Protein AF-0000000069373224 (afdb_homodimer)

Radius of gyration: 19.23 Å; Cα contacts (8 Å, |Δi|>4): 250; chains: 2; bounding box: 36×60×49 Å

pLDDT: mean 84.1, std 18.28, range [33.38, 98.31]

Nearest PDB structures (foldseek):
  3lhr-assembly1_A  TM=9.673E-01  e=1.066E-08  Homo sapiens
  4bhx-assembly1_A  TM=9.281E-01  e=7.355E-06  Homo sapiens
  2fi2-assembly1_B  TM=7.854E-01  e=7.806E-06  Homo sapiens
  4e6s-assembly1_A-2  TM=8.633E-01  e=2.144E-05  Mus musculus
  2fi2-assembly1_A  TM=7.569E-01  e=1.690E-05  Homo sapiens

Sequence (232 aa):
KNNSHSREVFRQYFRQFCYQETSGPREALRQLRELCHQWLRPETHTKEEILELLVLEQFLSILPEELQAWVREQHPESGEEAVIVLEDLERELDEPGEQKASFSLKCTKHRWHNIFKNNSHSREVFRQYFRQFCYQETSGPREALRQLRELCHQWLRPETHTKEEILELLVLEQFLSILPEELQAWVREQHPESGEEAVIVLEDLERELDEPGEQKASFSLKCTKHRWHNIF

Foldseek 3Di:
DVLLVQLVVLVCCLVVPDPVVDPDDVRSVVVNVVSLCSNQVCVVDPPVLSVFQVVLVVVLLFFQPVLSVVLVVVVDPGPVSSVVSVVVVVVVLPPVPDPNPPRPRPGCPPCPPPPD/DVLLVQLVVLVCCLVVPDPVVDPDDVRSVVVNVVSLCSNQVPVVDPPVLSVFQVVLVVVLLFFQPVLSVVLVVVVDPGPVSSVVSVVVVVVVLPPVPDPNPPRPRDGCPPCPPPPD

InterPro domains:
  IPR003309 SCAN domain [PF02023] (8-95)
  IPR003309 SCAN domain [PS50804] (11-93)
  IPR003309 SCAN domain [SM00431] (7-113)
  IPR003309 SCAN domain [cd07936] (8-91)
  IPR038269 SCAN domain superfamily [G3DSA:1.10.4020.10] (3-95)
  IPR050916 SCAN domain and C2H2-type zinc finger [PTHR45935] (4-101)

Organism: Loxodonta africana (NCBI:txid9785)

Secondary structure (DSSP, 8-state):
-HHHHHHHHHHHHHHT--GGGSSSHHHHHHHHHHHHHHHH-TTTS-HHHHHHHHHHHHHHHHS-HHHHHHHHHT--SSHHHHHHHHHHHHHHHHSTTS--------------GGG-/-HHHHHHHHHHHHHHT--GGGSSSHHHHHHHHHHHHHHHH-TTTS-HHHHHHHHHHHHHHHHS-HHHHHHHHHT--SSHHHHHHHHHHHHHHHHSTTS--------------GGG-

Structure (mmCIF, N/CA/C/O backbone):
data_AF-0000000069373224-model_v1
#
loop_
_entity.id
_entity.type
_entity.pdbx_description
1 polymer 'SCAN box domain-containing protein'
#
loop_
_atom_site.group_PDB
_atom_site.id
_atom_site.type_symbol
_atom_site.label_atom_id
_atom_site.label_alt_id
_atom_site.label_comp_id
_atom_site.label_asym_id
_atom_site.label_entity_id
_atom_site.label_seq_id
_atom_site.pdbx_PDB_ins_code
_atom_site.Cartn_x
_atom_site.Cartn_y
_atom_site.Cartn_z
_atom_site.occupancy
_atom_site.B_iso_or_equiv
_atom_site.auth_seq_id
_atom_site.auth_comp_id
_atom_site.auth_asym_id
_atom_site.auth_atom_id
_atom_site.pdbx_PDB_model_num
ATOM 1 N N . LYS A 1 1 ? -13.305 -2.344 -18.781 1 49.34 1 LYS A N 1
ATOM 2 C CA . LYS A 1 1 ? -11.914 -2.168 -19.203 1 49.34 1 LYS A CA 1
ATOM 3 C C . LYS A 1 1 ? -11.391 -0.791 -18.812 1 49.34 1 LYS A C 1
ATOM 5 O O . LYS A 1 1 ? -10.273 -0.666 -18.312 1 49.34 1 LYS A O 1
ATOM 10 N N . ASN A 1 2 ? -12.172 0.289 -19.156 1 57.06 2 ASN A N 1
ATOM 11 C CA . ASN A 1 2 ? -11.852 1.688 -18.906 1 57.06 2 ASN A CA 1
ATOM 12 C C . ASN A 1 2 ? -11.719 1.971 -17.422 1 57.06 2 ASN A C 1
ATOM 14 O O . ASN A 1 2 ? -10.859 2.758 -17 1 57.06 2 ASN A O 1
ATOM 18 N N . ASN A 1 3 ? -12.367 1.152 -16.672 1 75.81 3 ASN A N 1
ATOM 19 C CA . ASN A 1 3 ? -12.422 1.4 -15.234 1 75.81 3 ASN A CA 1
ATOM 20 C C . ASN A 1 3 ? -11.148 0.936 -14.539 1 75.81 3 ASN A C 1
ATOM 22 O O . ASN A 1 3 ? -10.633 1.619 -13.648 1 75.81 3 ASN A O 1
ATOM 26 N N . SER A 1 4 ? -10.617 -0.006 -15.18 1 77.12 4 SER A N 1
ATOM 27 C CA . SER A 1 4 ? -9.406 -0.557 -14.578 1 77.12 4 SER A CA 1
ATOM 28 C C . SER A 1 4 ? -8.211 0.355 -14.82 1 77.12 4 SER A C 1
ATOM 30 O O . SER A 1 4 ? -7.383 0.553 -13.922 1 77.12 4 SER A O 1
ATOM 32 N N . HIS A 1 5 ? -8.25 0.915 -16.016 1 81.88 5 HIS A N 1
ATOM 33 C CA . HIS A 1 5 ? -7.156 1.817 -16.359 1 81.88 5 HIS A CA 1
ATOM 34 C C . HIS A 1 5 ? -7.18 3.07 -15.484 1 81.88 5 HIS A C 1
ATOM 36 O O . HIS A 1 5 ? -6.133 3.531 -15.023 1 81.88 5 HIS A O 1
ATOM 42 N N . SER A 1 6 ? -8.328 3.475 -15.32 1 88.75 6 SER A N 1
ATOM 43 C CA . SER A 1 6 ? -8.461 4.664 -14.484 1 88.75 6 SER A CA 1
ATOM 44 C C . SER A 1 6 ? -8.016 4.391 -13.055 1 88.75 6 SER A C 1
ATOM 46 O O . SER A 1 6 ? -7.301 5.191 -12.453 1 88.75 6 SER A O 1
ATOM 48 N N . ARG A 1 7 ? -8.438 3.33 -12.539 1 92.19 7 ARG A N 1
ATOM 49 C CA . ARG A 1 7 ? -8.062 2.971 -11.172 1 92.19 7 ARG A CA 1
ATOM 50 C C . ARG A 1 7 ? -6.547 2.902 -11.023 1 92.19 7 ARG A C 1
ATOM 52 O O . ARG A 1 7 ? -5.996 3.375 -10.023 1 92.19 7 ARG A O 1
ATOM 59 N N . GLU A 1 8 ? -5.945 2.332 -12.062 1 91.81 8 GLU A N 1
ATOM 60 C CA . GLU A 1 8 ? -4.496 2.17 -12.031 1 91.81 8 GLU A CA 1
ATOM 61 C C . GLU A 1 8 ? -3.789 3.523 -12.039 1 91.81 8 GLU A C 1
ATOM 63 O O . GLU A 1 8 ? -2.764 3.697 -11.375 1 91.81 8 GLU A O 1
ATOM 68 N N . VAL A 1 9 ? -4.332 4.438 -12.797 1 94.38 9 VAL A N 1
ATOM 69 C CA . VAL A 1 9 ? -3.754 5.777 -12.852 1 94.38 9 VAL A CA 1
ATOM 70 C C . VAL A 1 9 ? -3.828 6.434 -11.477 1 94.38 9 VAL A C 1
ATOM 72 O O . VAL A 1 9 ? -2.842 7 -11 1 94.38 9 VAL A O 1
ATOM 75 N N . PHE A 1 10 ? -4.91 6.32 -10.82 1 95.94 10 PHE A N 1
ATOM 76 C CA . PHE A 1 10 ? -5.078 6.906 -9.492 1 95.94 10 PHE A CA 1
ATOM 77 C C . PHE A 1 10 ? -4.191 6.199 -8.477 1 95.94 10 PHE A C 1
ATOM 79 O O . PHE A 1 10 ? -3.658 6.836 -7.562 1 95.94 10 PHE A O 1
ATOM 86 N N . ARG A 1 11 ? -4.074 4.945 -8.648 1 95.69 11 ARG A N 1
ATOM 87 C CA . ARG A 1 11 ? -3.158 4.199 -7.793 1 95.69 11 ARG A CA 1
ATOM 88 C C . ARG A 1 11 ? -1.736 4.742 -7.906 1 95.69 11 ARG A C 1
ATOM 90 O O . ARG A 1 11 ? -1.062 4.945 -6.8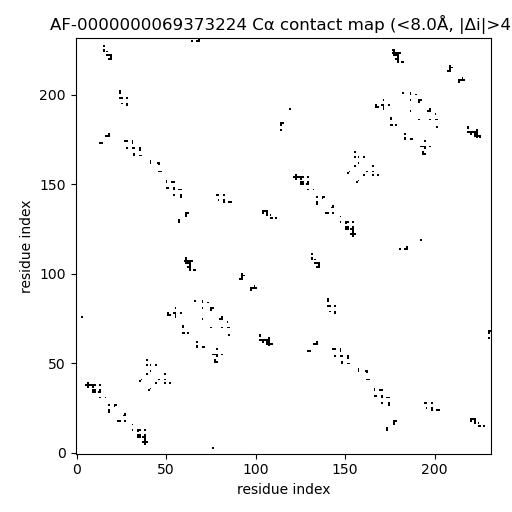98 1 95.69 11 ARG A O 1
ATOM 97 N N . GLN A 1 12 ? -1.32 4.949 -9.07 1 93.62 12 GLN A N 1
ATOM 98 C CA . GLN A 1 12 ? 0.016 5.484 -9.312 1 93.62 12 GLN A CA 1
ATOM 99 C C . GLN A 1 12 ? 0.167 6.875 -8.703 1 93.62 12 GLN A C 1
ATOM 101 O O . GLN A 1 12 ? 1.202 7.195 -8.117 1 93.62 12 GLN A O 1
ATOM 106 N N . TYR A 1 13 ? -0.833 7.656 -8.914 1 94.88 13 TYR A N 1
ATOM 107 C CA . TYR A 1 13 ? -0.802 8.992 -8.32 1 94.88 13 TYR A CA 1
ATOM 108 C C . TYR A 1 13 ? -0.704 8.906 -6.801 1 94.88 13 TYR A C 1
ATOM 110 O O . TYR A 1 13 ? 0.03 9.672 -6.176 1 94.88 13 TYR A O 1
ATOM 118 N N . PHE A 1 14 ? -1.462 8.016 -6.219 1 96.75 14 PHE A N 1
ATOM 119 C CA . PHE A 1 14 ? -1.491 7.828 -4.773 1 96.75 14 PHE A CA 1
ATOM 120 C C . PHE A 1 14 ? -0.129 7.375 -4.258 1 96.75 14 PHE A C 1
ATOM 122 O O . PHE A 1 14 ? 0.387 7.93 -3.285 1 96.75 14 PHE A O 1
ATOM 129 N N . ARG A 1 15 ? 0.462 6.5 -4.98 1 94.19 15 ARG A N 1
ATOM 130 C CA . ARG A 1 15 ? 1.728 5.93 -4.531 1 94.19 15 ARG A CA 1
ATOM 131 C C . ARG A 1 15 ? 2.893 6.859 -4.855 1 94.19 15 ARG A C 1
ATOM 133 O O . ARG A 1 15 ? 3.9 6.871 -4.145 1 94.19 15 ARG A O 1
ATOM 140 N N . GLN A 1 16 ? 2.844 7.602 -5.867 1 92.38 16 GLN A N 1
ATOM 141 C CA . GLN A 1 16 ? 3.924 8.484 -6.289 1 92.38 16 GLN A CA 1
ATOM 142 C C . GLN A 1 16 ? 3.715 9.906 -5.758 1 92.38 16 GLN A C 1
ATOM 144 O O . GLN A 1 16 ? 4.441 10.828 -6.137 1 92.38 16 GLN A O 1
ATOM 149 N N . PHE A 1 17 ? 2.773 10.062 -4.93 1 93.62 17 PHE A N 1
ATOM 150 C CA . PHE A 1 17 ? 2.457 11.367 -4.371 1 93.62 17 PHE A CA 1
ATOM 151 C C . PHE A 1 17 ? 3.662 11.953 -3.641 1 93.62 17 PHE A C 1
ATOM 153 O O . PHE A 1 17 ? 4.383 11.227 -2.945 1 93.62 17 PHE A O 1
ATOM 160 N N . CYS A 1 18 ? 3.896 13.234 -3.76 1 91 18 CYS A N 1
ATOM 161 C CA . CYS A 1 18 ? 5.043 13.898 -3.148 1 91 18 CYS A CA 1
ATOM 162 C C . CYS A 1 18 ? 4.598 14.922 -2.113 1 91 18 CYS A C 1
ATOM 164 O O . CYS A 1 18 ? 3.834 15.836 -2.43 1 91 18 CYS A O 1
ATOM 166 N N . TYR A 1 19 ? 5.172 14.82 -1.024 1 90.31 19 TYR A N 1
ATOM 167 C CA . TYR A 1 19 ? 4.863 15.719 0.083 1 90.31 19 TYR A CA 1
ATOM 168 C C . TYR A 1 19 ? 5.215 17.156 -0.269 1 90.31 19 TYR A C 1
ATOM 170 O O . TYR A 1 19 ? 4.477 18.078 0.07 1 90.31 19 TYR A O 1
ATOM 178 N N . GLN A 1 20 ? 6.262 17.312 -0.948 1 86.12 20 GLN A N 1
ATOM 179 C CA . GLN A 1 20 ? 6.812 18.625 -1.277 1 86.12 20 GLN A CA 1
ATOM 180 C C . GLN A 1 20 ? 5.848 19.422 -2.146 1 86.12 20 GLN A C 1
ATOM 182 O O . GLN A 1 20 ? 5.938 20.641 -2.217 1 86.12 20 GLN A O 1
ATOM 187 N N . GLU A 1 21 ? 5.031 18.688 -2.818 1 87.44 21 GLU A N 1
ATOM 188 C CA . GLU A 1 21 ? 4.109 19.344 -3.744 1 87.44 21 GLU A CA 1
ATOM 189 C C . GLU A 1 21 ? 2.891 19.891 -3.01 1 87.44 21 GLU A C 1
ATOM 191 O O . GLU A 1 21 ? 1.965 20.422 -3.637 1 87.44 21 GLU A O 1
ATOM 196 N N . THR A 1 22 ? 2.896 19.906 -1.69 1 91.44 22 THR A N 1
ATOM 197 C CA . THR A 1 22 ? 1.748 20.375 -0.914 1 91.44 22 THR A CA 1
ATOM 198 C C . THR A 1 22 ? 2.145 21.5 0.021 1 91.44 22 THR A C 1
ATOM 200 O O . THR A 1 22 ? 3.332 21.734 0.263 1 91.44 22 THR A O 1
ATOM 203 N N . SER A 1 23 ? 1.073 22.203 0.619 1 90 23 SER A N 1
ATOM 204 C CA . SER A 1 23 ? 1.285 23.359 1.479 1 90 23 SER A CA 1
ATOM 205 C C . SER A 1 23 ? 1.587 22.938 2.914 1 90 23 SER A C 1
ATOM 207 O O . SER A 1 23 ? 1.99 23.766 3.736 1 90 23 SER A O 1
ATOM 209 N N . GLY A 1 24 ? 1.429 21.656 3.184 1 91.88 24 GLY A N 1
ATOM 210 C CA . GLY A 1 24 ? 1.627 21.156 4.531 1 91.88 24 GLY A CA 1
ATOM 211 C C . GLY A 1 24 ? 1.083 19.75 4.73 1 91.88 24 GLY A C 1
ATOM 212 O O . GLY A 1 24 ? 0.551 19.141 3.793 1 91.88 24 GLY A O 1
ATOM 213 N N . PRO A 1 25 ? 1.203 19.312 5.957 1 95.25 25 PRO A N 1
ATOM 214 C CA . PRO A 1 25 ? 0.809 17.938 6.223 1 95.25 25 PRO A CA 1
ATOM 215 C C . PRO A 1 25 ? -0.698 17.719 6.105 1 95.25 25 PRO A C 1
ATOM 217 O O . PRO A 1 25 ? -1.14 16.656 5.66 1 95.25 25 PRO A O 1
ATOM 220 N N . ARG A 1 26 ? -1.535 18.672 6.484 1 97 26 ARG A N 1
ATOM 221 C CA . ARG A 1 26 ? -2.984 18.531 6.402 1 97 26 ARG A CA 1
ATOM 222 C C . ARG A 1 26 ? -3.445 18.469 4.949 1 97 26 ARG A C 1
ATOM 224 O O . ARG A 1 26 ? -4.305 17.656 4.602 1 97 26 ARG A O 1
ATOM 231 N N . GLU A 1 27 ? -2.842 19.297 4.164 1 97.06 27 GLU A N 1
ATOM 232 C CA . GLU A 1 27 ? -3.162 19.266 2.74 1 97.06 27 GLU A CA 1
ATOM 233 C C . GLU A 1 27 ? -2.686 17.969 2.098 1 97.06 27 GLU A C 1
ATOM 235 O O . GLU A 1 27 ? -3.377 17.391 1.253 1 97.06 27 GLU A O 1
ATOM 240 N N . ALA A 1 28 ? -1.473 17.578 2.43 1 96.44 28 ALA A N 1
ATOM 241 C CA . ALA A 1 28 ? -0.953 16.312 1.935 1 96.44 28 ALA A CA 1
ATOM 242 C C . ALA A 1 28 ? -1.897 15.156 2.275 1 96.44 28 ALA A C 1
ATOM 244 O O . ALA A 1 28 ? -2.244 14.352 1.407 1 96.44 28 ALA A O 1
ATOM 245 N N . LEU A 1 29 ? -2.348 15.102 3.523 1 98 29 LEU A N 1
ATOM 246 C CA . LEU A 1 29 ? -3.258 14.047 3.973 1 98 29 LEU A CA 1
ATOM 247 C C . LEU A 1 29 ? -4.57 14.102 3.195 1 98 29 LEU A C 1
ATOM 249 O O . LEU A 1 29 ? -5.09 13.062 2.783 1 98 29 LEU A O 1
ATOM 253 N N . ARG A 1 30 ? -5.09 15.242 2.988 1 98.19 30 ARG A N 1
ATOM 254 C CA . ARG A 1 30 ? -6.344 15.43 2.264 1 98.19 30 ARG A CA 1
ATOM 255 C C . ARG A 1 30 ? -6.234 14.906 0.835 1 98.19 30 ARG A C 1
ATOM 257 O O . ARG A 1 30 ? -7.117 14.188 0.36 1 98.19 30 ARG A O 1
ATOM 264 N N . GLN A 1 31 ? -5.223 15.242 0.165 1 97.56 31 GLN A N 1
ATOM 265 C CA . GLN A 1 31 ? -5.012 14.805 -1.212 1 97.56 31 GLN A CA 1
ATOM 266 C C . GLN A 1 31 ? -4.848 13.289 -1.289 1 97.56 31 GLN A C 1
ATOM 268 O O . GLN A 1 31 ? -5.398 12.648 -2.184 1 97.56 31 GLN A O 1
ATOM 273 N N . LEU A 1 32 ? -4.113 12.758 -0.357 1 98.12 32 LEU A N 1
ATOM 274 C CA . LEU A 1 32 ? -3.936 11.312 -0.326 1 98.12 32 LEU A CA 1
ATOM 275 C C . LEU A 1 32 ? -5.27 10.602 -0.125 1 98.12 32 LEU A C 1
ATOM 277 O O . LEU A 1 32 ? -5.535 9.578 -0.753 1 98.12 32 LEU A O 1
ATOM 281 N N . ARG A 1 33 ? -6.098 11.141 0.723 1 98.25 33 ARG A N 1
ATOM 282 C CA . ARG A 1 33 ? -7.418 10.562 0.947 1 98.25 33 ARG A CA 1
ATOM 283 C C . ARG A 1 33 ? -8.242 10.562 -0.339 1 98.25 33 ARG A C 1
ATOM 285 O O . ARG A 1 33 ? -8.883 9.562 -0.667 1 98.25 33 ARG A O 1
ATOM 292 N N . GLU A 1 34 ? -8.148 11.648 -0.977 1 98.06 34 GLU A N 1
ATOM 293 C CA . GLU A 1 34 ? -8.891 11.766 -2.227 1 98.06 34 GLU A CA 1
ATOM 294 C C . GLU A 1 34 ? -8.383 10.773 -3.268 1 98.06 34 GLU A C 1
ATOM 296 O O . GLU A 1 34 ? -9.172 10.07 -3.902 1 98.06 34 GLU A O 1
ATOM 301 N N . LEU A 1 35 ? -7.102 10.734 -3.416 1 97.56 35 LEU A N 1
ATOM 302 C CA . LEU A 1 35 ? -6.504 9.812 -4.375 1 97.56 35 LEU A CA 1
ATOM 303 C C . LEU A 1 35 ? -6.82 8.367 -4.012 1 97.56 35 LEU A C 1
ATOM 305 O O . LEU A 1 35 ? -7.129 7.555 -4.887 1 97.56 35 LEU A O 1
ATOM 309 N N . CYS A 1 36 ? -6.691 8.047 -2.723 1 98.12 36 CYS A N 1
ATOM 310 C CA . CYS A 1 36 ? -7.008 6.703 -2.256 1 98.12 36 CYS A CA 1
ATOM 311 C C . CYS A 1 36 ? -8.453 6.34 -2.578 1 98.12 36 CYS A C 1
ATOM 313 O O . CYS A 1 36 ? -8.727 5.227 -3.033 1 98.12 36 CYS A O 1
ATOM 315 N N . HIS A 1 37 ? -9.328 7.199 -2.375 1 97.69 37 HIS A N 1
ATOM 316 C CA . HIS A 1 37 ? -10.742 6.988 -2.658 1 97.69 37 HIS A CA 1
ATOM 317 C C . HIS A 1 37 ? -10.977 6.727 -4.145 1 97.69 37 HIS A C 1
ATOM 319 O O . HIS A 1 37 ? -11.75 5.84 -4.508 1 97.69 37 HIS A O 1
ATOM 325 N N . GLN A 1 38 ? -10.352 7.469 -4.941 1 96.62 38 GLN A N 1
ATOM 326 C CA . GLN A 1 38 ? -10.508 7.312 -6.387 1 96.62 38 GLN A CA 1
ATOM 327 C C . GLN A 1 38 ? -9.898 5.996 -6.867 1 96.62 38 GLN A C 1
ATOM 329 O O . GLN A 1 38 ? -10.398 5.387 -7.812 1 96.62 38 GLN A O 1
ATOM 334 N N . TRP A 1 39 ? -8.859 5.621 -6.172 1 96.88 39 TRP A N 1
ATOM 335 C CA . TRP A 1 39 ? -8.188 4.371 -6.516 1 96.88 39 TRP A CA 1
ATOM 336 C C . TRP A 1 39 ? -9.023 3.17 -6.082 1 96.88 39 TRP A C 1
ATOM 338 O O . TRP A 1 39 ? -9.344 2.301 -6.898 1 96.88 39 TRP A O 1
ATOM 348 N N . LEU A 1 40 ? -9.484 3.098 -4.863 1 96.88 40 LEU A N 1
ATOM 349 C CA . LEU A 1 40 ? -10.094 1.902 -4.293 1 96.88 40 LEU A CA 1
ATOM 350 C C . LEU A 1 40 ? -11.609 1.929 -4.465 1 96.88 40 LEU A C 1
ATOM 352 O O . LEU A 1 40 ? -12.266 0.892 -4.355 1 96.88 40 LEU A O 1
ATOM 356 N N . ARG A 1 41 ? -12.164 3.061 -4.633 1 95.75 41 ARG A N 1
ATOM 357 C CA . ARG A 1 41 ? -13.594 3.248 -4.891 1 95.75 41 ARG A CA 1
ATOM 358 C C . ARG A 1 41 ? -14.438 2.438 -3.916 1 95.75 41 ARG A C 1
ATOM 360 O O . ARG A 1 41 ? -15.203 1.562 -4.328 1 95.75 41 ARG A O 1
ATOM 367 N N . PRO A 1 42 ? -14.508 2.818 -2.67 1 96.62 42 PRO A N 1
ATOM 368 C CA . PRO A 1 42 ? -15.258 2.066 -1.662 1 96.62 42 PRO A CA 1
ATOM 369 C C . PRO A 1 42 ? -16.766 2.055 -1.936 1 96.62 42 PRO A C 1
ATOM 371 O O . PRO A 1 42 ? -17.469 1.171 -1.45 1 96.62 42 PRO A O 1
ATOM 374 N N . GLU A 1 43 ? -17.219 2.959 -2.693 1 95.75 43 GLU A N 1
ATOM 375 C CA . GLU A 1 43 ? -18.656 3.01 -3.01 1 95.75 43 GLU A CA 1
ATOM 376 C C . GLU A 1 43 ? -19.047 1.859 -3.926 1 95.75 43 GLU A C 1
ATOM 378 O O . GLU A 1 43 ? -20.219 1.437 -3.926 1 95.75 43 GLU A O 1
ATOM 383 N N . THR A 1 44 ? -18.125 1.366 -4.711 1 95.5 44 THR A N 1
ATOM 384 C CA . THR A 1 44 ? -18.469 0.361 -5.715 1 95.5 44 THR A CA 1
ATOM 385 C C . THR A 1 44 ? -17.828 -0.983 -5.363 1 95.5 44 THR A C 1
ATOM 387 O O . THR A 1 44 ? -18.234 -2.021 -5.895 1 95.5 44 THR A O 1
ATOM 390 N N . HIS A 1 45 ? -16.859 -0.978 -4.426 1 96.25 45 HIS A N 1
ATOM 391 C CA . HIS A 1 45 ? -16.156 -2.207 -4.07 1 96.25 45 HIS A CA 1
ATOM 392 C C . HIS A 1 45 ? -16.5 -2.641 -2.646 1 96.25 45 HIS A C 1
ATOM 394 O O . HIS A 1 45 ? -16.734 -1.799 -1.776 1 96.25 45 HIS A O 1
ATOM 400 N N . THR A 1 46 ? -16.547 -3.943 -2.502 1 97.06 46 THR A N 1
ATOM 401 C CA . THR A 1 46 ? -16.703 -4.477 -1.154 1 97.06 46 THR A CA 1
ATOM 402 C C . THR A 1 46 ? -15.367 -4.457 -0.407 1 97.06 46 THR A C 1
ATOM 404 O O . THR A 1 46 ? -14.328 -4.137 -0.989 1 97.06 46 THR A O 1
ATOM 407 N N . LYS A 1 47 ? -15.406 -4.746 0.826 1 98.06 47 LYS A N 1
ATOM 408 C CA . LYS A 1 47 ? -14.18 -4.777 1.618 1 98.06 47 LYS A CA 1
ATOM 409 C C . LYS A 1 47 ? -13.195 -5.801 1.064 1 98.06 47 LYS A C 1
ATOM 411 O O . LYS A 1 47 ? -12 -5.523 0.95 1 98.06 47 LYS A O 1
ATOM 416 N N . GLU A 1 48 ? -13.82 -6.945 0.678 1 97 48 GLU A N 1
ATOM 417 C CA . GLU A 1 48 ? -12.969 -8.016 0.154 1 97 48 GLU A CA 1
ATOM 418 C C . GLU A 1 48 ? -12.328 -7.605 -1.169 1 97 48 GLU A C 1
ATOM 420 O O . GLU A 1 48 ? -11.172 -7.941 -1.431 1 97 48 GLU A O 1
ATOM 425 N N . GLU A 1 49 ? -13.039 -6.934 -1.894 1 96.62 49 GLU A N 1
ATOM 426 C CA . GLU A 1 49 ? -12.531 -6.461 -3.178 1 96.62 49 GLU A CA 1
ATOM 427 C C . GLU A 1 49 ? -11.438 -5.414 -2.988 1 96.62 49 GLU A C 1
ATOM 429 O O . GLU A 1 49 ? -10.469 -5.375 -3.75 1 96.62 49 GLU A O 1
ATOM 434 N N . ILE A 1 50 ? -11.625 -4.59 -2.045 1 97.75 50 ILE A N 1
ATOM 435 C CA . ILE A 1 50 ? -10.602 -3.598 -1.727 1 97.75 50 ILE A CA 1
ATOM 436 C C . ILE A 1 50 ? -9.32 -4.301 -1.293 1 97.75 50 ILE A C 1
ATOM 438 O O . ILE A 1 50 ? -8.227 -3.938 -1.731 1 97.75 50 ILE A O 1
ATOM 442 N N . LEU A 1 51 ? -9.438 -5.324 -0.446 1 98.31 51 LEU A N 1
ATOM 443 C CA . LEU A 1 51 ? -8.281 -6.102 -0.011 1 98.31 51 LEU A CA 1
ATOM 444 C C . LEU A 1 51 ? -7.574 -6.742 -1.202 1 98.31 51 LEU A C 1
ATOM 446 O O . LEU A 1 51 ? -6.344 -6.746 -1.271 1 98.31 51 LEU A O 1
ATOM 450 N N . GLU A 1 52 ? -8.359 -7.219 -2.148 1 97.75 52 GLU A N 1
ATOM 451 C CA . GLU A 1 52 ? -7.801 -7.883 -3.322 1 97.75 52 GLU A CA 1
ATOM 452 C C . GLU A 1 52 ? -6.969 -6.91 -4.156 1 97.75 52 GLU A C 1
ATOM 454 O O . GLU A 1 52 ? -5.953 -7.297 -4.738 1 97.75 52 GLU A O 1
ATOM 459 N N . LEU A 1 53 ? -7.445 -5.691 -4.203 1 96.38 53 LEU A N 1
ATOM 460 C CA . LEU A 1 53 ? -6.688 -4.676 -4.93 1 96.38 53 LEU A CA 1
ATOM 461 C C . LEU A 1 53 ? -5.336 -4.43 -4.27 1 96.38 53 LEU A C 1
ATOM 463 O O . LEU A 1 53 ? -4.32 -4.289 -4.957 1 96.38 53 LEU A O 1
ATOM 467 N N . LEU A 1 54 ? -5.297 -4.414 -2.953 1 97.56 54 LEU A N 1
ATOM 468 C CA . LEU A 1 54 ? -4.055 -4.219 -2.211 1 97.56 54 LEU A CA 1
ATOM 469 C C . LEU A 1 54 ? -3.15 -5.441 -2.338 1 97.56 54 LEU A C 1
ATOM 471 O O . LEU A 1 54 ? -1.931 -5.309 -2.463 1 97.56 54 LEU A O 1
ATOM 475 N N . VAL A 1 55 ? -3.715 -6.57 -2.258 1 98.12 55 VAL A N 1
ATOM 476 C CA . VAL A 1 55 ? -2.977 -7.824 -2.395 1 98.12 55 VAL A CA 1
ATOM 477 C C . VAL A 1 55 ? -2.324 -7.891 -3.773 1 98.12 55 VAL A C 1
ATOM 479 O O . VAL A 1 55 ? -1.147 -8.242 -3.893 1 98.12 55 VAL A O 1
ATOM 482 N N . LEU A 1 56 ? -3.104 -7.5 -4.793 1 96.94 56 LEU A N 1
ATOM 483 C CA . LEU A 1 56 ? -2.557 -7.488 -6.145 1 96.94 56 LEU A CA 1
ATOM 484 C C . LEU A 1 56 ? -1.374 -6.531 -6.246 1 96.94 56 LEU A C 1
ATOM 486 O O . LEU A 1 56 ? -0.333 -6.879 -6.809 1 96.94 56 LEU A O 1
ATOM 490 N N . GLU A 1 57 ? -1.533 -5.371 -5.734 1 95.69 57 GLU A N 1
ATOM 491 C CA . GLU A 1 57 ? -0.451 -4.395 -5.746 1 95.69 57 GLU A CA 1
ATOM 492 C C . GLU A 1 57 ? 0.82 -4.965 -5.125 1 95.69 57 GLU A C 1
ATOM 494 O O . GLU A 1 57 ? 1.899 -4.879 -5.715 1 95.69 57 GLU A O 1
ATOM 499 N N . GLN A 1 58 ? 0.652 -5.57 -3.922 1 95.75 58 GLN A N 1
ATOM 500 C CA . GLN A 1 58 ? 1.802 -6.129 -3.217 1 95.75 58 GLN A CA 1
ATOM 501 C C . GLN A 1 58 ? 2.373 -7.328 -3.963 1 95.75 58 GLN A C 1
ATOM 503 O O . GLN A 1 58 ? 3.592 -7.5 -4.031 1 95.75 58 GLN A O 1
ATOM 508 N N . PHE A 1 59 ? 1.544 -8.18 -4.488 1 96.56 59 PHE A N 1
ATOM 509 C CA . PHE A 1 59 ? 1.961 -9.352 -5.246 1 96.56 59 PHE A CA 1
ATOM 510 C C . PHE A 1 59 ? 2.857 -8.953 -6.414 1 96.56 59 PHE A C 1
ATOM 512 O O . PHE A 1 59 ? 3.922 -9.539 -6.613 1 96.56 59 PHE A O 1
ATOM 519 N N . LEU A 1 60 ? 2.479 -7.938 -7.113 1 94.06 60 LEU A N 1
ATOM 520 C CA . LEU A 1 60 ? 3.24 -7.48 -8.273 1 94.06 60 LEU A CA 1
ATOM 521 C C . LEU A 1 60 ? 4.574 -6.875 -7.84 1 94.06 60 LEU A C 1
ATOM 523 O O . LEU A 1 60 ? 5.574 -6.996 -8.555 1 94.06 60 LEU A O 1
ATOM 527 N N . SER A 1 61 ? 4.555 -6.293 -6.684 1 91.69 61 SER A N 1
ATOM 528 C CA . SER A 1 61 ? 5.742 -5.578 -6.223 1 91.69 61 SER A CA 1
ATOM 529 C C . SER A 1 61 ? 6.816 -6.547 -5.746 1 91.69 61 SER A C 1
ATOM 531 O O . SER A 1 61 ? 8.008 -6.211 -5.738 1 91.69 61 SER A O 1
ATOM 533 N N . ILE A 1 62 ? 6.465 -7.75 -5.34 1 91.62 62 ILE A N 1
ATOM 534 C CA . ILE A 1 62 ? 7.434 -8.656 -4.73 1 91.62 62 ILE A CA 1
ATOM 535 C C . ILE A 1 62 ? 7.988 -9.609 -5.789 1 91.62 62 ILE A C 1
ATOM 537 O O . ILE A 1 62 ? 8.875 -10.414 -5.508 1 91.62 62 ILE A O 1
ATOM 541 N N . LEU A 1 63 ? 7.492 -9.547 -6.93 1 91.56 63 LEU A N 1
ATOM 542 C CA . LEU A 1 63 ? 8.016 -10.359 -8.031 1 91.56 63 LEU A CA 1
ATOM 543 C C . LEU A 1 63 ? 9.352 -9.82 -8.516 1 91.56 63 LEU A C 1
ATOM 545 O O . LEU A 1 63 ? 9.578 -8.609 -8.5 1 91.56 63 LEU A O 1
ATOM 549 N N . PRO A 1 64 ? 10.195 -10.719 -8.914 1 86.19 64 PRO A N 1
ATOM 550 C CA . PRO A 1 64 ? 11.406 -10.234 -9.586 1 86.19 64 PRO A CA 1
ATOM 551 C C . PRO A 1 64 ? 11.102 -9.273 -10.727 1 86.19 64 PRO A C 1
ATOM 553 O O . PRO A 1 64 ? 10.07 -9.398 -11.391 1 86.19 64 PRO A O 1
ATOM 556 N N . GLU A 1 65 ? 11.938 -8.359 -10.969 1 83.06 65 GLU A N 1
ATOM 557 C CA . GLU A 1 65 ? 11.711 -7.25 -11.891 1 83.06 65 GLU A CA 1
ATOM 558 C C . GLU A 1 65 ? 11.305 -7.75 -13.273 1 83.06 65 GLU A C 1
ATOM 560 O O . GLU A 1 65 ? 10.367 -7.234 -13.875 1 83.06 65 GLU A O 1
ATOM 565 N N . GLU A 1 66 ? 12.031 -8.688 -13.711 1 83 66 GLU A N 1
ATOM 566 C CA . GLU A 1 66 ? 11.75 -9.203 -15.047 1 83 66 GLU A CA 1
AT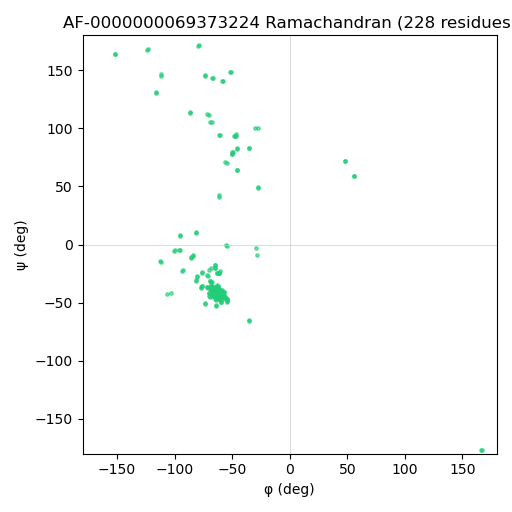OM 567 C C . GLU A 1 66 ? 10.352 -9.805 -15.133 1 83 66 GLU A C 1
ATOM 569 O O . GLU A 1 66 ? 9.641 -9.602 -16.109 1 83 66 GLU A O 1
ATOM 574 N N . LEU A 1 67 ? 9.969 -10.539 -14.109 1 87.81 67 LEU A N 1
ATOM 575 C CA . LEU A 1 67 ? 8.641 -11.133 -14.062 1 87.81 67 LEU A CA 1
ATOM 576 C C . LEU A 1 67 ? 7.574 -10.062 -13.852 1 87.81 67 LEU A C 1
ATOM 578 O O . LEU A 1 67 ? 6.488 -10.141 -14.438 1 87.81 67 LEU A O 1
ATOM 582 N N . GLN A 1 68 ? 7.902 -9.133 -13.086 1 89.75 68 GLN A N 1
ATOM 583 C CA . GLN A 1 68 ? 6.977 -8.039 -12.805 1 89.75 68 GLN A CA 1
ATOM 584 C C . GLN A 1 68 ? 6.59 -7.301 -14.078 1 89.75 68 GLN A C 1
ATOM 586 O O . GLN A 1 68 ? 5.406 -7.043 -14.32 1 89.75 68 GLN A O 1
ATOM 591 N N . ALA A 1 69 ? 7.547 -6.938 -14.836 1 86.25 69 ALA A N 1
ATOM 592 C CA . ALA A 1 69 ? 7.297 -6.246 -16.094 1 86.25 69 ALA A CA 1
ATOM 593 C C . ALA A 1 69 ? 6.41 -7.082 -17.016 1 86.25 69 ALA A C 1
ATOM 595 O O . ALA A 1 69 ? 5.477 -6.562 -17.625 1 86.25 69 ALA A O 1
ATOM 596 N N . TRP A 1 70 ? 6.684 -8.344 -17.062 1 88.19 70 TRP A N 1
ATOM 597 C CA . TRP A 1 70 ? 5.922 -9.258 -17.922 1 88.19 70 TRP A CA 1
ATOM 598 C C . TRP A 1 70 ? 4.469 -9.336 -17.469 1 88.19 70 TRP A C 1
ATOM 600 O O . TRP A 1 70 ? 3.553 -9.242 -18.281 1 88.19 70 TRP A O 1
ATOM 610 N N . VAL A 1 71 ? 4.293 -9.602 -16.266 1 93.44 71 VAL A N 1
ATOM 611 C CA . VAL A 1 71 ? 2.938 -9.75 -15.742 1 93.44 71 VAL A CA 1
ATOM 612 C C . VAL A 1 71 ? 2.178 -8.438 -15.906 1 93.44 71 VAL A C 1
ATOM 614 O O . VAL A 1 71 ? 1.001 -8.43 -16.281 1 93.44 71 VAL A O 1
ATOM 617 N N . ARG A 1 72 ? 2.766 -7.324 -15.688 1 90.44 72 ARG A N 1
ATOM 618 C CA . ARG A 1 72 ? 2.119 -6.02 -15.797 1 90.44 72 ARG A CA 1
ATOM 619 C C . ARG A 1 72 ? 1.651 -5.758 -17.219 1 90.44 72 ARG A C 1
ATOM 621 O O . ARG A 1 72 ? 0.619 -5.117 -17.438 1 90.44 72 ARG A O 1
ATOM 628 N N . GLU A 1 73 ? 2.404 -6.219 -18.125 1 91.19 73 GLU A N 1
ATOM 629 C CA . GLU A 1 73 ? 2.033 -6.055 -19.531 1 91.19 73 GLU A CA 1
ATOM 630 C C . GLU A 1 73 ? 0.711 -6.75 -19.828 1 91.19 73 GLU A C 1
ATOM 632 O O . GLU A 1 73 ? 0.009 -6.371 -20.766 1 91.19 73 GLU A O 1
ATOM 637 N N . GLN A 1 74 ? 0.352 -7.727 -19.062 1 90.75 74 GLN A N 1
ATOM 638 C CA . GLN A 1 74 ? -0.899 -8.445 -19.25 1 90.75 74 GLN A CA 1
ATOM 639 C C . GLN A 1 74 ? -2.059 -7.746 -18.547 1 90.75 74 GLN A C 1
ATOM 641 O O . GLN A 1 74 ? -3.219 -8.125 -18.734 1 90.75 74 GLN A O 1
ATOM 646 N N . HIS A 1 75 ? -1.786 -6.773 -17.703 1 89.81 75 HIS A N 1
ATOM 647 C CA . HIS A 1 75 ? -2.766 -5.945 -17.016 1 89.81 75 HIS A CA 1
ATOM 648 C C . HIS A 1 75 ? -3.752 -6.805 -16.219 1 89.81 75 HIS A C 1
ATOM 650 O O . HIS A 1 75 ? -4.965 -6.652 -16.359 1 89.81 75 HIS A O 1
ATOM 656 N N . PRO A 1 76 ? -3.172 -7.574 -15.289 1 94 76 PRO A N 1
ATOM 657 C CA . PRO A 1 76 ? -4.105 -8.375 -14.492 1 94 76 PRO A CA 1
ATOM 658 C C . PRO A 1 76 ? -4.996 -7.523 -13.594 1 94 76 PRO A C 1
ATOM 660 O O . PRO A 1 76 ? -4.543 -6.52 -13.039 1 94 76 PRO A O 1
ATOM 663 N N . GLU A 1 77 ? -6.203 -7.961 -13.461 1 92.62 77 GLU A N 1
ATOM 664 C CA . GLU A 1 77 ? -7.16 -7.219 -12.648 1 92.62 77 GLU A CA 1
ATOM 665 C C . GLU A 1 77 ? -7.305 -7.848 -11.266 1 92.62 77 GLU A C 1
ATOM 667 O O . GLU A 1 77 ? -8.008 -7.312 -10.398 1 92.62 77 GLU A O 1
ATOM 672 N N . SER A 1 78 ? -6.707 -8.938 -11 1 94.88 78 SER A N 1
ATOM 673 C CA . SER A 1 78 ? -6.742 -9.633 -9.719 1 94.88 78 SER A CA 1
ATOM 674 C C . SER A 1 78 ? -5.465 -10.438 -9.492 1 94.88 78 SER A C 1
ATOM 676 O O . SER A 1 78 ? -4.727 -10.719 -10.438 1 94.88 78 SER A O 1
ATOM 678 N N . GLY A 1 79 ? -5.293 -10.805 -8.273 1 97.44 79 GLY A N 1
ATOM 679 C CA . GLY A 1 79 ? -4.168 -11.672 -7.961 1 97.44 79 GLY A CA 1
ATOM 680 C C . GLY A 1 79 ? -4.242 -13.016 -8.656 1 97.44 79 GLY A C 1
ATOM 681 O O . GLY A 1 79 ? -3.227 -13.539 -9.125 1 97.44 79 GLY A O 1
ATOM 682 N N . GLU A 1 80 ? -5.434 -13.516 -8.766 1 97.62 80 GLU A N 1
ATOM 683 C CA . GLU A 1 80 ? -5.637 -14.805 -9.414 1 97.62 80 GLU A CA 1
ATOM 684 C C . GLU A 1 80 ? -5.234 -14.75 -10.891 1 97.62 80 GLU A C 1
ATOM 686 O O . GLU A 1 80 ? -4.602 -15.672 -11.398 1 97.62 80 GLU A O 1
ATOM 691 N N . GLU A 1 81 ? -5.582 -13.688 -11.492 1 96.94 81 GLU A N 1
ATOM 692 C CA . GLU A 1 81 ? -5.207 -13.516 -12.891 1 96.94 81 GLU A CA 1
ATOM 693 C C . GLU A 1 81 ? -3.693 -13.43 -13.047 1 96.94 81 GLU A C 1
ATOM 695 O O . GLU A 1 81 ? -3.127 -14 -13.984 1 96.94 81 GLU A O 1
ATOM 700 N N . ALA A 1 82 ? -3.033 -12.719 -12.133 1 96.94 82 ALA A N 1
ATOM 701 C CA . ALA A 1 82 ? -1.575 -12.617 -12.164 1 96.94 82 ALA A CA 1
ATOM 702 C C . ALA A 1 82 ? -0.932 -13.992 -11.992 1 96.94 82 ALA A C 1
ATOM 704 O O . ALA A 1 82 ? 0.026 -14.328 -12.695 1 96.94 82 ALA A O 1
ATOM 705 N N . VAL A 1 83 ? -1.499 -14.805 -11.141 1 96.81 83 VAL A N 1
ATOM 706 C CA . VAL A 1 83 ? -0.997 -16.156 -10.898 1 96.81 83 VAL A CA 1
ATOM 707 C C . VAL A 1 83 ? -1.142 -17 -12.156 1 96.81 83 VAL A C 1
ATOM 709 O O . VAL A 1 83 ? -0.215 -17.719 -12.539 1 96.81 83 VAL A O 1
ATOM 712 N N . ILE A 1 84 ? -2.275 -16.859 -12.742 1 96.62 84 ILE A N 1
ATOM 713 C CA . ILE A 1 84 ? -2.541 -17.625 -13.953 1 96.62 84 ILE A CA 1
ATOM 714 C C . ILE A 1 84 ? -1.515 -17.266 -15.023 1 96.62 84 ILE A C 1
ATOM 716 O O . ILE A 1 84 ? -0.966 -18.141 -15.695 1 96.62 84 ILE A O 1
ATOM 720 N N .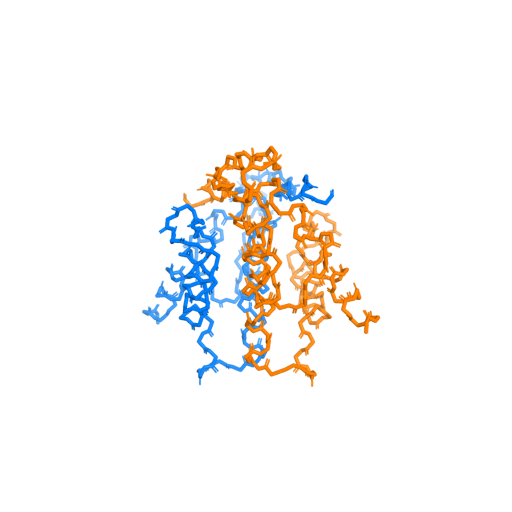 VAL A 1 85 ? -1.22 -15.992 -15.172 1 94.88 85 VAL A N 1
ATOM 721 C CA . VAL A 1 85 ? -0.24 -15.508 -16.141 1 94.88 85 VAL A CA 1
ATOM 722 C C . VAL A 1 85 ? 1.132 -16.094 -15.828 1 94.88 85 VAL A C 1
ATOM 724 O O . VAL A 1 85 ? 1.829 -16.578 -16.734 1 94.88 85 VAL A O 1
ATOM 727 N N . LEU A 1 86 ? 1.523 -16.141 -14.625 1 94.12 86 LEU A N 1
ATOM 728 C CA . LEU A 1 86 ? 2.828 -16.625 -14.195 1 94.12 86 LEU A CA 1
ATOM 729 C C . LEU A 1 86 ? 2.936 -18.125 -14.383 1 94.12 86 LEU A C 1
ATOM 731 O O . LEU A 1 86 ? 3.969 -18.625 -14.836 1 94.12 86 LEU A O 1
ATOM 735 N N . GLU A 1 87 ? 1.896 -18.828 -14 1 93.69 87 GLU A N 1
ATOM 736 C CA . GLU A 1 87 ? 1.89 -20.281 -14.164 1 93.69 87 GLU A CA 1
ATOM 737 C C . GLU A 1 87 ? 1.936 -20.672 -15.633 1 93.69 87 GLU A C 1
ATOM 739 O O . GLU A 1 87 ? 2.578 -21.656 -16 1 93.69 87 GLU A O 1
ATOM 744 N N . ASP A 1 88 ? 1.258 -19.922 -16.438 1 91.31 88 ASP A N 1
ATOM 745 C CA . ASP A 1 88 ? 1.32 -20.141 -17.875 1 91.31 88 ASP A CA 1
ATOM 746 C C . ASP A 1 88 ? 2.736 -19.922 -18.406 1 91.31 88 ASP A C 1
ATOM 748 O O . ASP A 1 88 ? 3.223 -20.703 -19.234 1 91.31 88 ASP A O 1
ATOM 752 N N . LEU A 1 89 ? 3.295 -18.859 -17.969 1 87.5 89 LEU A N 1
ATOM 753 C CA . LEU A 1 89 ? 4.668 -18.562 -18.359 1 87.5 89 LEU A CA 1
ATOM 754 C C . LEU A 1 89 ? 5.605 -19.703 -17.953 1 87.5 89 LEU A C 1
ATOM 756 O O . LEU A 1 89 ? 6.48 -20.094 -18.734 1 87.5 89 LEU A O 1
ATOM 760 N N . GLU A 1 90 ? 5.504 -20.25 -16.766 1 84.62 90 GLU A N 1
ATOM 761 C CA . GLU A 1 90 ? 6.336 -21.344 -16.281 1 84.62 90 GLU A CA 1
ATOM 762 C C . GLU A 1 90 ? 6.164 -22.594 -17.141 1 84.62 90 GLU A C 1
ATOM 764 O O . GLU A 1 90 ? 7.129 -23.312 -17.391 1 84.62 90 GLU A O 1
ATOM 769 N N . ARG A 1 91 ? 4.98 -22.891 -17.5 1 85.31 91 ARG A N 1
ATOM 770 C CA . ARG A 1 91 ? 4.703 -24.047 -18.328 1 85.31 91 ARG A CA 1
ATOM 771 C C . ARG A 1 91 ? 5.387 -23.922 -19.688 1 85.31 91 ARG A C 1
ATOM 773 O O . ARG A 1 91 ? 5.914 -24.906 -20.219 1 85.31 91 ARG A O 1
ATOM 780 N N . GLU A 1 92 ? 5.379 -22.75 -20.188 1 81.81 92 GLU A N 1
ATOM 781 C CA . GLU A 1 92 ? 6.012 -22.516 -21.484 1 81.81 92 GLU A CA 1
ATOM 782 C C . GLU A 1 92 ? 7.527 -22.656 -21.391 1 81.81 92 GLU A C 1
ATOM 784 O O . GLU A 1 92 ? 8.172 -23.125 -22.328 1 81.81 92 GLU A O 1
ATOM 789 N N . LEU A 1 93 ? 8.078 -22.219 -20.328 1 76.69 93 LEU A N 1
ATOM 790 C CA . LEU A 1 93 ? 9.523 -22.281 -20.109 1 76.69 93 LEU A CA 1
ATOM 791 C C . LEU A 1 93 ? 9.961 -23.734 -19.859 1 76.69 93 LEU A C 1
ATOM 793 O O . LEU A 1 93 ? 11.109 -24.094 -20.156 1 76.69 93 LEU A O 1
ATOM 797 N N . ASP A 1 94 ? 9.266 -24.5 -19.234 1 74.06 94 ASP A N 1
ATOM 798 C CA . ASP A 1 94 ? 9.586 -25.891 -18.922 1 74.06 94 ASP A CA 1
ATOM 799 C C . ASP A 1 94 ? 9.539 -26.75 -20.188 1 74.06 94 ASP A C 1
ATOM 801 O O . ASP A 1 94 ? 10.164 -27.812 -20.25 1 74.06 94 ASP A O 1
ATOM 805 N N . GLU A 1 95 ? 8.883 -26.328 -21.141 1 69.56 95 GLU A N 1
ATOM 806 C CA . GLU A 1 95 ? 8.883 -27.109 -22.375 1 69.56 95 GLU A CA 1
ATOM 807 C C . GLU A 1 95 ? 10.266 -27.094 -23.016 1 69.56 95 GLU A C 1
ATOM 809 O O . GLU A 1 95 ? 10.914 -26.062 -23.109 1 69.56 95 GLU A O 1
ATOM 814 N N . PRO A 1 96 ? 11.164 -28.328 -22.953 1 63.62 96 PRO A N 1
ATOM 815 C CA . PRO A 1 96 ? 12.555 -28.594 -23.344 1 63.62 96 PRO A CA 1
ATOM 816 C C . PRO A 1 96 ? 13.016 -27.734 -24.516 1 63.62 96 PRO A C 1
ATOM 818 O O . PRO A 1 96 ? 14.211 -27.453 -24.656 1 63.62 96 PRO A O 1
ATOM 821 N N . GLY A 1 97 ? 12.43 -26.875 -25.25 1 56.94 97 GLY A N 1
ATOM 822 C CA . GLY A 1 97 ? 12.859 -26.062 -26.391 1 56.94 97 GLY A CA 1
ATOM 823 C C . GLY A 1 97 ? 13.047 -24.594 -26.031 1 56.94 97 GLY A C 1
ATOM 824 O O . GLY A 1 97 ? 13.633 -23.844 -26.812 1 56.94 97 GLY A O 1
ATOM 825 N N . GLU A 1 98 ? 12.219 -24 -25.297 1 54.53 98 GLU A N 1
ATOM 826 C CA . GLU A 1 98 ? 12.266 -22.562 -25.125 1 54.53 98 GLU A CA 1
ATOM 827 C C . GLU A 1 98 ? 13.219 -22.172 -23.984 1 54.53 98 GLU A C 1
ATOM 829 O O . GLU A 1 98 ? 13.383 -22.938 -23.031 1 54.53 98 GLU A O 1
ATOM 834 N N . GLN A 1 99 ? 14.352 -21.5 -24.312 1 50.91 99 GLN A N 1
ATOM 835 C CA . GLN A 1 99 ? 15.367 -20.938 -23.422 1 50.91 99 GLN A CA 1
ATOM 836 C C . GLN A 1 99 ? 14.773 -20.562 -22.078 1 50.91 99 GLN A C 1
ATOM 838 O O . GLN A 1 99 ? 13.773 -19.828 -22.016 1 50.91 99 GLN A O 1
ATOM 843 N N . LYS A 1 100 ? 14.984 -21.422 -21.141 1 52.38 100 LYS A N 1
ATOM 844 C CA . LYS A 1 100 ? 14.562 -21.203 -19.766 1 52.38 100 LYS A CA 1
ATOM 845 C C . LYS A 1 100 ? 15.023 -19.828 -19.25 1 52.38 100 LYS A C 1
ATOM 847 O O . LYS A 1 100 ? 16.219 -19.547 -19.234 1 52.38 100 LYS A O 1
ATOM 852 N N . ALA A 1 101 ? 14.492 -18.797 -19.531 1 50 101 ALA A N 1
ATOM 853 C CA . ALA A 1 101 ? 14.867 -17.531 -18.891 1 50 101 ALA A CA 1
ATOM 854 C C . ALA A 1 101 ? 14.883 -17.672 -17.375 1 50 101 ALA A C 1
ATOM 856 O O . ALA A 1 101 ? 13.883 -18.047 -16.766 1 50 101 ALA A O 1
ATOM 857 N N . SER A 1 102 ? 16.016 -18.266 -16.844 1 51.69 102 SER A N 1
ATOM 858 C CA . SER A 1 102 ? 16.188 -18.328 -15.398 1 51.69 102 SER A CA 1
ATOM 859 C C . SER A 1 102 ? 15.859 -16.984 -14.75 1 51.69 102 SER A C 1
ATOM 861 O O . SER A 1 102 ? 16.531 -15.977 -15.016 1 51.69 102 SER A O 1
ATOM 863 N N . PHE A 1 103 ? 14.594 -16.766 -14.516 1 56.09 103 PHE A N 1
ATOM 864 C CA . PHE A 1 103 ? 14.234 -15.539 -13.812 1 56.09 103 PHE A CA 1
ATOM 865 C C . PHE A 1 103 ? 14.859 -15.508 -12.422 1 56.09 103 PHE A C 1
ATOM 867 O O . PHE A 1 103 ? 14.812 -16.5 -11.695 1 56.09 103 PHE A O 1
ATOM 874 N N . SER A 1 104 ? 16.031 -14.852 -12.391 1 52.88 104 SER A N 1
ATOM 875 C CA . SER A 1 104 ? 16.656 -14.648 -11.086 1 52.88 104 SER A CA 1
ATOM 876 C C . SER A 1 104 ? 15.641 -14.117 -10.07 1 52.88 104 SER A C 1
ATOM 878 O O . SER A 1 104 ? 14.992 -13.094 -10.312 1 52.88 104 SER A O 1
ATOM 880 N N . LEU A 1 105 ? 15.016 -14.93 -9.32 1 58.44 105 LEU A N 1
ATOM 881 C CA . LEU A 1 105 ? 1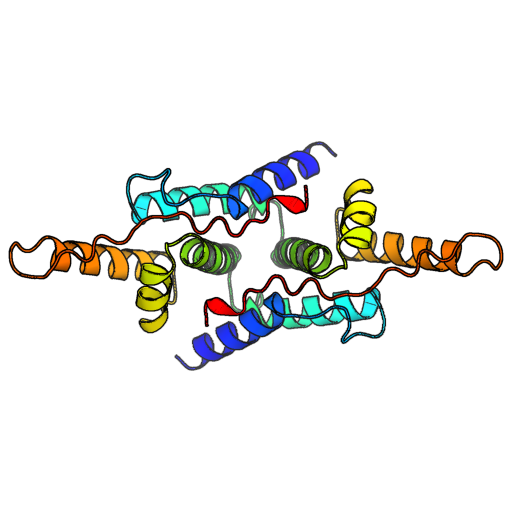4.008 -14.688 -8.297 1 58.44 105 LEU A CA 1
ATOM 882 C C . LEU A 1 105 ? 14.57 -13.828 -7.172 1 58.44 105 LEU A C 1
ATOM 884 O O . LEU A 1 105 ? 15.062 -14.359 -6.176 1 58.44 105 LEU A O 1
ATOM 888 N N . LYS A 1 106 ? 15.406 -12.742 -7.547 1 54.69 106 LYS A N 1
ATOM 889 C CA . LYS A 1 106 ? 15.789 -11.891 -6.422 1 54.69 106 LYS A CA 1
ATOM 890 C C . LYS A 1 106 ? 14.602 -11.086 -5.906 1 54.69 106 LYS A C 1
ATOM 892 O O . LYS A 1 106 ? 13.781 -10.609 -6.695 1 54.69 106 LYS A O 1
ATOM 897 N N . CYS A 1 107 ? 14.219 -11.414 -4.785 1 57.25 107 CYS A N 1
ATOM 898 C CA . CYS A 1 107 ? 13.203 -10.617 -4.105 1 57.25 107 CYS A CA 1
ATOM 899 C C . CYS A 1 107 ? 13.531 -9.133 -4.191 1 57.25 107 CYS A C 1
ATOM 901 O O . CYS A 1 107 ? 14.641 -8.719 -3.838 1 57.25 107 CYS A O 1
ATOM 903 N N . THR A 1 108 ? 12.977 -8.531 -5.133 1 56.03 108 THR A N 1
ATOM 904 C CA . THR A 1 108 ? 13.203 -7.094 -5.074 1 56.03 108 THR A CA 1
ATOM 905 C C . THR A 1 108 ? 12.727 -6.527 -3.738 1 56.03 108 THR A C 1
ATOM 907 O O . THR A 1 108 ? 11.539 -6.598 -3.416 1 56.03 108 THR A O 1
ATOM 910 N N . LYS A 1 109 ? 13.562 -6.934 -2.756 1 48.56 109 LYS A N 1
ATOM 911 C CA . LYS A 1 109 ? 13.312 -6.262 -1.484 1 48.56 109 LYS A CA 1
ATOM 912 C C . LYS A 1 109 ? 13.148 -4.758 -1.682 1 48.56 109 LYS A C 1
ATOM 914 O O . LYS A 1 109 ? 14.078 -4.074 -2.115 1 48.56 109 LYS A O 1
ATOM 919 N N . HIS A 1 110 ? 12.219 -4.453 -2.324 1 44.28 110 HIS A N 1
ATOM 920 C CA . HIS A 1 110 ? 12.125 -3.012 -2.127 1 44.28 110 HIS A CA 1
ATOM 921 C C . HIS A 1 110 ? 12.523 -2.621 -0.707 1 44.28 110 HIS A C 1
ATOM 923 O O . HIS A 1 110 ? 12 -3.18 0.263 1 44.28 110 HIS A O 1
ATOM 929 N N . ARG A 1 111 ? 13.836 -2.51 -0.54 1 37.44 111 ARG A N 1
ATOM 930 C CA . ARG A 1 111 ? 14.5 -2.082 0.684 1 37.44 111 ARG A CA 1
ATOM 931 C C . ARG A 1 111 ? 13.609 -1.152 1.5 1 37.44 111 ARG A C 1
ATOM 933 O O . ARG A 1 111 ? 13.492 0.035 1.188 1 37.44 111 ARG A O 1
ATOM 940 N N . TRP A 1 112 ? 12.508 -1.449 1.726 1 44.44 112 TRP A N 1
ATOM 941 C CA . TRP A 1 112 ? 11.906 -0.714 2.836 1 44.44 112 TRP A CA 1
ATOM 942 C C . TRP A 1 112 ? 12.75 -0.863 4.102 1 44.44 112 TRP A C 1
ATOM 944 O O . TRP A 1 112 ? 12.273 -0.57 5.203 1 44.44 112 TRP A O 1
ATOM 954 N N . HIS A 1 113 ? 13.844 -1.588 4.09 1 39.69 113 HIS A N 1
ATOM 955 C CA . HIS A 1 113 ? 14.648 -1.677 5.305 1 39.69 113 HIS A CA 1
ATOM 956 C C . HIS A 1 113 ? 14.633 -0.359 6.074 1 39.69 113 HIS A C 1
ATOM 958 O O . HIS A 1 113 ? 14.672 -0.352 7.305 1 39.69 113 HIS A O 1
ATOM 964 N N . ASN A 1 114 ? 15.242 0.714 5.414 1 37.91 114 ASN A N 1
ATOM 965 C CA . ASN A 1 114 ? 15.875 1.681 6.305 1 37.91 114 ASN A CA 1
ATOM 966 C C . ASN A 1 114 ? 14.852 2.387 7.184 1 37.91 114 ASN A C 1
ATOM 968 O O . ASN A 1 114 ? 15.172 3.363 7.863 1 37.91 114 ASN A O 1
ATOM 972 N N . ILE A 1 115 ? 13.664 2.316 6.793 1 36.06 115 ILE A N 1
ATOM 973 C CA . ILE A 1 115 ? 12.977 3.268 7.66 1 36.06 115 ILE A CA 1
ATOM 974 C C . ILE A 1 115 ? 12.797 2.66 9.047 1 36.06 115 ILE A C 1
ATOM 976 O O . ILE A 1 115 ? 12.383 3.348 9.984 1 36.06 115 ILE A O 1
ATOM 980 N N . PHE A 1 116 ? 12.562 1.386 9.281 1 33.38 116 PHE A N 1
ATOM 981 C CA . PHE A 1 116 ? 12.523 1.025 10.695 1 33.38 116 PHE A CA 1
ATOM 982 C C . PHE A 1 116 ? 13.914 0.669 11.203 1 33.38 116 PHE A C 1
ATOM 984 O O . PHE A 1 116 ? 14.695 0.029 10.5 1 33.38 116 PHE A O 1
ATOM 991 N N . LYS B 1 1 ? -4.812 -0.609 22.547 1 48.53 1 LYS B N 1
ATOM 992 C CA . LYS B 1 1 ? -3.387 -0.358 22.375 1 48.53 1 LYS B CA 1
ATOM 993 C C . LYS B 1 1 ? -2.701 -1.547 21.703 1 48.53 1 LYS B C 1
ATOM 995 O O . LYS B 1 1 ? -1.874 -1.37 20.812 1 48.53 1 LYS B O 1
ATOM 1000 N N . ASN B 1 2 ? -2.949 -2.799 22.266 1 56.47 2 ASN B N 1
ATOM 1001 C CA . ASN B 1 2 ? -2.379 -4.062 21.812 1 56.47 2 ASN B CA 1
ATOM 1002 C C . ASN B 1 2 ? -2.777 -4.371 20.359 1 56.47 2 ASN B C 1
ATOM 1004 O O . ASN B 1 2 ? -1.981 -4.914 19.594 1 56.47 2 ASN B O 1
ATOM 1008 N N . ASN B 1 3 ? -3.844 -3.775 20 1 75.81 3 ASN B N 1
ATOM 1009 C CA . ASN B 1 3 ? -4.402 -4.102 18.688 1 75.81 3 ASN B CA 1
ATOM 1010 C C . ASN B 1 3 ? -3.684 -3.35 17.562 1 75.81 3 ASN B C 1
ATOM 1012 O O . ASN B 1 3 ? -3.416 -3.916 16.516 1 75.81 3 ASN B O 1
ATOM 1016 N N . SER B 1 4 ? -3.215 -2.273 18.016 1 77.06 4 SER B N 1
ATOM 1017 C CA . SER B 1 4 ? -2.541 -1.454 17.016 1 77.06 4 SER B CA 1
ATOM 1018 C C . SER B 1 4 ? -1.152 -2 16.688 1 77.06 4 SER B C 1
ATOM 1020 O O . SER B 1 4 ? -0.738 -2.021 15.531 1 77.06 4 SER B O 1
ATOM 1022 N N . HIS B 1 5 ? -0.554 -2.479 17.766 1 81.75 5 HIS B N 1
ATOM 1023 C CA . HIS B 1 5 ? 0.782 -3.037 17.594 1 81.75 5 HIS B CA 1
ATOM 1024 C C . HIS B 1 5 ? 0.745 -4.297 16.734 1 81.75 5 HIS B C 1
ATOM 1026 O O . HIS B 1 5 ? 1.583 -4.473 15.852 1 81.75 5 HIS B O 1
ATOM 1032 N N . SER B 1 6 ? -0.215 -4.996 17.016 1 88.56 6 SER B N 1
ATOM 1033 C CA . SER B 1 6 ? -0.351 -6.223 16.234 1 88.56 6 SER B CA 1
ATOM 1034 C C . SER B 1 6 ? -0.609 -5.918 14.766 1 88.56 6 SER B C 1
ATOM 1036 O O . SER B 1 6 ? -0.009 -6.535 13.883 1 88.56 6 SER B O 1
ATOM 1038 N N . ARG B 1 7 ? -1.477 -5.035 14.531 1 92.31 7 ARG B N 1
ATOM 1039 C CA . ARG B 1 7 ? -1.785 -4.668 13.148 1 92.31 7 ARG B CA 1
ATOM 1040 C C . ARG B 1 7 ? -0.532 -4.207 12.414 1 92.31 7 ARG B C 1
ATOM 1042 O O . ARG B 1 7 ? -0.318 -4.574 11.258 1 92.31 7 ARG B O 1
ATOM 1049 N N . GLU B 1 8 ? 0.265 -3.441 13.156 1 91.94 8 GLU B N 1
ATOM 1050 C CA . GLU B 1 8 ? 1.487 -2.902 12.57 1 91.94 8 GLU B CA 1
ATOM 1051 C C . GLU B 1 8 ? 2.467 -4.016 12.211 1 91.94 8 GLU B C 1
ATOM 1053 O O . GLU B 1 8 ? 3.148 -3.947 11.188 1 91.94 8 GLU B O 1
ATOM 1058 N N . VAL B 1 9 ? 2.533 -4.996 13.062 1 94.44 9 VAL B N 1
ATOM 1059 C CA . VAL B 1 9 ? 3.422 -6.129 12.812 1 94.44 9 VAL B CA 1
ATOM 1060 C C . VAL B 1 9 ? 2.98 -6.855 11.547 1 94.44 9 VAL B C 1
ATOM 1062 O O . VAL B 1 9 ? 3.805 -7.16 10.68 1 94.44 9 VAL B O 1
ATOM 1065 N N . PHE B 1 10 ? 1.742 -7.09 11.375 1 96 10 PHE B N 1
ATOM 1066 C CA . PHE B 1 10 ? 1.226 -7.773 10.195 1 96 10 PHE B CA 1
ATOM 1067 C C . PHE B 1 10 ? 1.401 -6.91 8.953 1 96 10 PHE B C 1
ATOM 1069 O O . PHE B 1 10 ? 1.671 -7.43 7.867 1 96 10 PHE B O 1
ATOM 1076 N N . ARG B 1 11 ? 1.236 -5.648 9.141 1 95.69 11 ARG B N 1
ATOM 1077 C CA . ARG B 1 11 ? 1.494 -4.734 8.031 1 95.69 11 ARG B CA 1
ATOM 1078 C C . ARG B 1 11 ? 2.93 -4.871 7.535 1 95.69 11 ARG B C 1
ATOM 1080 O O . ARG B 1 11 ? 3.17 -4.945 6.328 1 95.69 11 ARG B O 1
ATOM 1087 N N . GLN B 1 12 ? 3.814 -4.898 8.422 1 93.62 12 GLN B N 1
ATOM 1088 C CA . GLN B 1 12 ? 5.227 -5.043 8.07 1 93.62 12 GLN B CA 1
ATOM 1089 C C . GLN B 1 12 ? 5.484 -6.379 7.383 1 93.62 12 GLN B C 1
ATOM 1091 O O . GLN B 1 12 ? 6.242 -6.441 6.41 1 93.62 12 GLN B O 1
ATOM 1096 N N . TYR B 1 13 ? 4.902 -7.387 7.922 1 95 13 TYR B N 1
ATOM 1097 C CA . TYR B 1 13 ? 5.047 -8.695 7.285 1 95 13 TYR B CA 1
ATOM 1098 C C . TYR B 1 13 ? 4.504 -8.672 5.863 1 95 13 TYR B C 1
ATOM 1100 O O . TYR B 1 13 ? 5.102 -9.25 4.953 1 95 13 TYR B O 1
ATOM 1108 N N . PHE B 1 14 ? 3.369 -8.055 5.691 1 96.75 14 PHE B N 1
ATOM 1109 C CA . PHE B 1 14 ? 2.717 -7.961 4.395 1 96.75 14 PHE B CA 1
ATOM 1110 C C . PHE B 1 14 ? 3.584 -7.191 3.404 1 96.75 14 PHE B C 1
ATOM 1112 O O . PHE B 1 14 ? 3.797 -7.641 2.277 1 96.75 14 PHE B O 1
ATOM 1119 N N . ARG B 1 15 ? 4.152 -6.16 3.869 1 94.19 15 ARG B N 1
ATOM 1120 C CA . ARG B 1 15 ? 4.93 -5.297 2.986 1 94.19 15 ARG B CA 1
ATOM 1121 C C . ARG B 1 15 ? 6.328 -5.863 2.762 1 94.19 15 ARG B C 1
ATOM 1123 O O . ARG B 1 15 ? 6.93 -5.648 1.706 1 94.19 15 ARG B O 1
ATOM 1130 N N . GLN B 1 16 ? 6.891 -6.535 3.662 1 92.38 16 GLN B N 1
ATOM 1131 C CA . GLN B 1 16 ? 8.242 -7.074 3.564 1 92.38 16 GLN B CA 1
ATOM 1132 C C . GLN B 1 16 ? 8.219 -8.523 3.072 1 92.38 16 GLN B C 1
ATOM 1134 O O . GLN B 1 16 ? 9.258 -9.188 3.051 1 92.38 16 GLN B O 1
ATOM 1139 N N . PHE B 1 17 ? 7.098 -8.977 2.693 1 93.62 17 PHE B N 1
ATOM 1140 C CA . PHE B 1 17 ? 6.945 -10.352 2.227 1 93.62 17 PHE B CA 1
ATOM 1141 C C . PHE B 1 17 ? 7.859 -10.625 1.036 1 93.62 17 PHE B C 1
ATOM 1143 O O . PHE B 1 17 ? 8.008 -9.773 0.157 1 93.62 17 PHE B O 1
ATOM 1150 N N . CYS B 1 18 ? 8.461 -11.789 0.971 1 90.88 18 CYS B N 1
ATOM 1151 C CA . CYS B 1 18 ? 9.391 -12.148 -0.092 1 90.88 18 CYS B CA 1
ATOM 1152 C C . CYS B 1 18 ? 8.859 -13.312 -0.915 1 90.88 18 CYS B C 1
ATOM 1154 O O . CYS B 1 18 ? 8.57 -14.383 -0.37 1 90.88 18 CYS B O 1
ATOM 1156 N N . TYR B 1 19 ? 8.906 -13.125 -2.135 1 90.25 19 TYR B N 1
ATOM 1157 C CA . TYR B 1 19 ? 8.43 -14.141 -3.072 1 90.25 19 TYR B CA 1
ATOM 1158 C C . TYR B 1 19 ? 9.266 -15.414 -2.973 1 90.25 19 TYR B C 1
ATOM 1160 O O . TYR B 1 19 ? 8.727 -16.516 -3.041 1 90.25 19 TYR B O 1
ATOM 1168 N N . GLN B 1 20 ? 10.5 -15.234 -2.777 1 86.19 20 GLN B N 1
ATOM 1169 C CA . GLN B 1 20 ? 11.461 -16.328 -2.77 1 86.19 20 GLN B CA 1
ATOM 1170 C C . GLN B 1 20 ? 11.18 -17.312 -1.633 1 86.19 20 GLN B C 1
ATOM 1172 O O . GLN B 1 20 ? 11.609 -18.453 -1.675 1 86.19 20 GLN B O 1
ATOM 1177 N N . GLU B 1 21 ? 10.531 -16.781 -0.65 1 87.44 21 GLU B N 1
ATOM 1178 C CA . GLU B 1 21 ? 10.266 -17.609 0.527 1 87.44 21 GLU B CA 1
ATOM 1179 C C . GLU B 1 21 ? 9.055 -18.5 0.312 1 87.44 21 GLU B C 1
ATOM 1181 O O . GLU B 1 21 ? 8.625 -19.219 1.227 1 87.44 21 GLU B O 1
ATOM 1186 N N . THR B 1 22 ? 8.539 -18.594 -0.902 1 91.44 22 THR B N 1
ATOM 1187 C CA . THR B 1 22 ? 7.34 -19.375 -1.18 1 91.44 22 THR B CA 1
ATOM 1188 C C . THR B 1 22 ? 7.613 -20.406 -2.262 1 91.44 22 THR B C 1
ATOM 1190 O O . THR B 1 22 ? 8.617 -20.328 -2.975 1 91.44 22 THR B O 1
ATOM 1193 N N . SER B 1 23 ? 6.621 -21.391 -2.422 1 90.12 23 SER B N 1
ATOM 1194 C CA . SER B 1 23 ? 6.77 -22.5 -3.361 1 90.12 23 SER B CA 1
ATOM 1195 C C . SER B 1 23 ? 6.348 -22.094 -4.77 1 90.12 23 SER B C 1
ATOM 1197 O O . SER B 1 23 ? 6.609 -22.812 -5.734 1 90.12 23 SER B O 1
ATOM 1199 N N . GLY B 1 24 ? 5.746 -20.938 -4.871 1 91.94 24 GLY B N 1
ATOM 1200 C CA . GLY B 1 24 ? 5.246 -20.469 -6.152 1 91.94 24 GLY B CA 1
ATOM 1201 C C . GLY B 1 24 ? 4.316 -19.281 -6.035 1 91.94 24 GLY B C 1
ATOM 1202 O O . GLY B 1 24 ? 4.062 -18.797 -4.934 1 91.94 24 GLY B O 1
ATOM 1203 N N . PRO B 1 25 ? 3.828 -18.906 -7.18 1 95.19 25 PRO B N 1
ATOM 1204 C CA . PRO B 1 25 ? 3.008 -17.688 -7.184 1 95.19 25 PRO B CA 1
ATOM 1205 C C . PRO B 1 25 ? 1.675 -17.875 -6.461 1 95.19 25 PRO B C 1
ATOM 1207 O O . PRO B 1 25 ? 1.184 -16.953 -5.816 1 95.19 25 PRO B O 1
ATOM 1210 N N . ARG B 1 26 ? 1.038 -19.047 -6.527 1 97 26 ARG B N 1
ATOM 1211 C CA . ARG B 1 26 ? -0.237 -19.297 -5.859 1 97 26 ARG B CA 1
ATOM 1212 C C . ARG B 1 26 ? -0.074 -19.266 -4.344 1 97 26 ARG B C 1
ATOM 1214 O O . ARG B 1 26 ? -0.904 -18.703 -3.633 1 97 26 ARG B O 1
ATOM 1221 N N . GLU B 1 27 ? 0.995 -19.875 -3.918 1 97 27 GLU B N 1
ATOM 1222 C CA . GLU B 1 27 ? 1.278 -19.844 -2.486 1 97 27 GLU B CA 1
ATOM 1223 C C . GLU B 1 27 ? 1.605 -18.422 -2.018 1 97 27 GLU B C 1
ATOM 1225 O O . GLU B 1 27 ? 1.186 -18.016 -0.935 1 97 27 GLU B O 1
ATOM 1230 N N . ALA B 1 28 ? 2.426 -17.734 -2.785 1 96.38 28 ALA B N 1
ATOM 1231 C CA . ALA B 1 28 ? 2.74 -16.344 -2.467 1 96.38 28 ALA B CA 1
ATOM 1232 C C . ALA B 1 28 ? 1.471 -15.516 -2.33 1 96.38 28 ALA B C 1
ATOM 1234 O O . ALA B 1 28 ? 1.302 -14.781 -1.352 1 96.38 28 ALA B O 1
ATOM 1235 N N . LEU B 1 29 ? 0.567 -15.656 -3.285 1 98 29 LEU B N 1
ATOM 1236 C CA . LEU B 1 29 ? -0.69 -14.914 -3.266 1 98 29 LEU B CA 1
ATOM 1237 C C . LEU B 1 29 ? -1.511 -15.273 -2.031 1 98 29 LEU B C 1
ATOM 1239 O O . LEU B 1 29 ? -2.078 -14.391 -1.383 1 98 29 LEU B O 1
ATOM 1243 N N . ARG B 1 30 ? -1.585 -16.5 -1.704 1 98.12 30 ARG B N 1
ATOM 1244 C CA . ARG B 1 30 ? -2.342 -16.969 -0.55 1 98.12 30 ARG B CA 1
ATOM 1245 C C . ARG B 1 30 ? -1.808 -16.359 0.742 1 98.12 30 ARG B C 1
ATOM 1247 O O . ARG B 1 30 ? -2.582 -15.883 1.574 1 98.12 30 ARG B O 1
ATOM 1254 N N . GLN B 1 31 ? -0.565 -16.375 0.93 1 97.56 31 GLN B N 1
ATOM 1255 C CA . GLN B 1 31 ? 0.055 -15.828 2.129 1 97.56 31 GLN B CA 1
ATOM 1256 C C . GLN B 1 31 ? -0.173 -14.32 2.223 1 97.56 31 GLN B C 1
ATOM 1258 O O . GLN B 1 31 ? -0.468 -13.797 3.301 1 97.56 31 GLN B O 1
ATOM 1263 N N . LEU B 1 32 ? -0.039 -13.656 1.104 1 98.06 32 LEU B N 1
ATOM 1264 C CA . LEU B 1 32 ? -0.283 -12.219 1.089 1 98.06 32 LEU B CA 1
ATOM 1265 C C . LEU B 1 32 ? -1.723 -11.906 1.483 1 98.06 32 LEU B C 1
ATOM 1267 O O . LEU B 1 32 ? -1.977 -10.953 2.223 1 98.06 32 LEU B O 1
ATOM 1271 N N . ARG B 1 33 ? -2.65 -12.695 1.012 1 98.25 33 ARG B N 1
ATOM 1272 C CA . ARG B 1 33 ? -4.051 -12.508 1.372 1 98.25 33 ARG B CA 1
ATOM 1273 C C . ARG B 1 33 ? -4.254 -12.648 2.877 1 98.25 33 ARG B C 1
ATOM 1275 O O . ARG B 1 33 ? -4.953 -11.844 3.494 1 98.25 33 ARG B O 1
ATOM 1282 N N . GLU B 1 34 ? -3.625 -13.633 3.365 1 98.06 34 GLU B N 1
ATOM 1283 C CA . GLU B 1 34 ? -3.746 -13.875 4.801 1 98.06 34 GLU B CA 1
ATOM 1284 C C . GLU B 1 34 ? -3.143 -12.727 5.605 1 98.06 34 GLU B C 1
ATOM 1286 O O . GLU B 1 34 ? -3.766 -12.219 6.543 1 98.06 34 GLU B O 1
ATOM 1291 N N . LEU B 1 35 ? -1.979 -12.336 5.223 1 97.5 35 LEU B N 1
ATOM 1292 C CA . LEU B 1 35 ? -1.312 -11.234 5.914 1 97.5 35 LEU B CA 1
ATOM 1293 C C . LEU B 1 35 ? -2.117 -9.945 5.793 1 97.5 35 LEU B C 1
ATOM 1295 O O . LEU B 1 35 ? -2.256 -9.203 6.762 1 97.5 35 LEU B O 1
ATOM 1299 N N . CYS B 1 36 ? -2.609 -9.68 4.582 1 98.06 36 CYS B N 1
ATOM 1300 C CA . CYS B 1 36 ? -3.43 -8.492 4.359 1 98.06 36 CYS B CA 1
ATOM 1301 C C . CYS B 1 36 ? -4.664 -8.516 5.254 1 98.06 36 CYS B C 1
ATOM 1303 O O . CYS B 1 36 ? -5.02 -7.492 5.848 1 98.06 36 CYS B O 1
ATOM 1305 N N . HIS B 1 37 ? -5.289 -9.586 5.371 1 97.69 37 HIS B N 1
ATOM 1306 C CA . HIS B 1 37 ? -6.473 -9.742 6.207 1 97.69 37 HIS B CA 1
ATOM 1307 C C . HIS B 1 37 ? -6.152 -9.469 7.672 1 97.69 37 HIS B C 1
ATOM 1309 O O . HIS B 1 37 ? -6.93 -8.812 8.367 1 97.69 37 HIS B O 1
ATOM 1315 N N . GLN B 1 38 ? -5.082 -9.977 8.117 1 96.5 38 GLN B N 1
ATOM 1316 C CA . GLN B 1 38 ? -4.68 -9.789 9.508 1 96.5 38 GLN B CA 1
ATOM 1317 C C . GLN B 1 38 ? -4.309 -8.336 9.781 1 96.5 38 GLN B C 1
ATOM 1319 O O . GLN B 1 38 ? -4.527 -7.824 10.883 1 96.5 38 GLN B O 1
ATOM 1324 N N . TRP B 1 39 ? -3.779 -7.738 8.742 1 96.88 39 TRP B N 1
ATOM 1325 C CA . TRP B 1 39 ? -3.389 -6.336 8.867 1 96.88 39 TRP B CA 1
ATOM 1326 C C . TRP B 1 39 ? -4.613 -5.43 8.875 1 96.88 39 TRP B C 1
ATOM 1328 O O . TRP B 1 39 ? -4.801 -4.637 9.797 1 96.88 39 TRP B O 1
ATOM 1338 N N . LEU B 1 40 ? -5.523 -5.539 7.949 1 96.88 40 LEU B N 1
ATOM 1339 C CA . LEU B 1 40 ? -6.605 -4.582 7.738 1 96.88 40 LEU B CA 1
ATOM 1340 C C . LEU B 1 40 ? -7.859 -5 8.5 1 96.88 40 LEU B C 1
ATOM 1342 O O . LEU B 1 40 ? -8.758 -4.188 8.719 1 96.88 40 LEU B O 1
ATOM 1346 N N . ARG B 1 41 ? -7.977 -6.23 8.82 1 95.69 41 ARG B N 1
ATOM 1347 C CA . ARG B 1 41 ? -9.07 -6.773 9.617 1 95.69 41 ARG B CA 1
ATOM 1348 C C . ARG B 1 41 ? -10.422 -6.277 9.109 1 95.69 41 ARG B C 1
ATOM 1350 O O . ARG B 1 41 ? -11.156 -5.605 9.844 1 95.69 41 ARG B O 1
ATOM 1357 N N . PRO B 1 42 ? -10.875 -6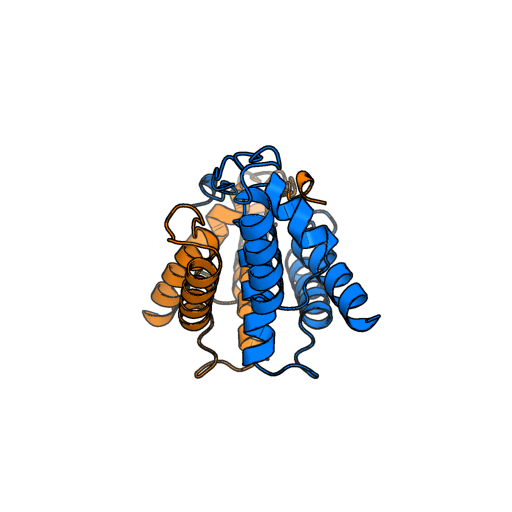.734 7.98 1 96.69 42 PRO B N 1
ATOM 1358 C CA . PRO B 1 42 ? -12.133 -6.27 7.402 1 96.69 42 PRO B CA 1
ATOM 1359 C C . PRO B 1 42 ? -13.344 -6.641 8.258 1 96.69 42 PRO B C 1
ATOM 1361 O O . PRO B 1 42 ? -14.398 -6.012 8.148 1 96.69 42 PRO B O 1
ATOM 1364 N N . GLU B 1 43 ? -13.211 -7.578 9.086 1 95.75 43 GLU B N 1
ATOM 1365 C CA . GLU B 1 43 ? -14.328 -7.984 9.945 1 95.75 43 GLU B CA 1
ATOM 1366 C C . GLU B 1 43 ? -14.609 -6.934 11.016 1 95.75 43 GLU B C 1
ATOM 1368 O O . GLU B 1 43 ? -15.742 -6.828 11.5 1 95.75 43 GLU B O 1
ATOM 1373 N N . THR B 1 44 ? -13.609 -6.176 11.383 1 95.5 44 THR B N 1
ATOM 1374 C CA . THR B 1 44 ? -13.758 -5.238 12.492 1 95.5 44 THR B CA 1
ATOM 1375 C C . THR B 1 44 ? -13.711 -3.797 11.992 1 95.5 44 THR B C 1
ATOM 1377 O O . THR B 1 44 ? -14.117 -2.875 12.703 1 95.5 44 THR B O 1
ATOM 1380 N N . HIS B 1 45 ? -13.242 -3.602 10.75 1 96.25 45 HIS B N 1
ATOM 1381 C CA . HIS B 1 45 ? -13.102 -2.252 10.211 1 96.25 45 HIS B CA 1
ATOM 1382 C C . HIS B 1 45 ? -14.094 -2.008 9.078 1 96.25 45 HIS B C 1
ATOM 1384 O O . HIS B 1 45 ? -14.422 -2.928 8.328 1 96.25 45 HIS B O 1
ATOM 1390 N N . THR B 1 46 ? -14.523 -0.764 9.031 1 97.12 46 THR B N 1
ATOM 1391 C CA . THR B 1 46 ? -15.352 -0.367 7.891 1 97.12 46 THR B CA 1
ATOM 1392 C C . THR B 1 46 ? -14.477 -0.079 6.672 1 97.12 46 THR B C 1
ATOM 1394 O O . THR B 1 46 ? -13.25 -0.076 6.766 1 97.12 46 THR B O 1
ATOM 1397 N N . LYS B 1 47 ? -15.078 0.108 5.574 1 98 47 LYS B N 1
ATOM 1398 C CA . LYS B 1 47 ? -14.336 0.422 4.359 1 98 47 LYS B CA 1
ATOM 1399 C C . LYS B 1 47 ? -13.523 1.704 4.527 1 98 47 LYS B C 1
ATOM 1401 O O . LYS B 1 47 ? -12.359 1.763 4.137 1 98 47 LYS B O 1
ATOM 1406 N N . GLU B 1 48 ? -14.219 2.656 5.199 1 97 48 GLU B N 1
ATOM 1407 C CA . GLU B 1 48 ? -13.547 3.939 5.402 1 97 48 GLU B CA 1
ATOM 1408 C C . GLU B 1 48 ? -12.344 3.797 6.328 1 97 48 GLU B C 1
ATOM 1410 O O . GLU B 1 48 ? -11.312 4.441 6.117 1 97 48 GLU B O 1
ATOM 1415 N N . GLU B 1 49 ? -12.508 3.002 7.234 1 96.69 49 GLU B N 1
ATOM 1416 C CA . GLU B 1 49 ? -11.422 2.754 8.18 1 96.69 49 GLU B CA 1
ATOM 1417 C C . GLU B 1 49 ? -10.258 2.025 7.504 1 96.69 49 GLU B C 1
ATOM 1419 O O . GLU B 1 49 ? -9.094 2.291 7.809 1 96.69 49 GLU B O 1
ATOM 1424 N N . ILE B 1 50 ? -10.578 1.133 6.664 1 97.75 50 ILE B N 1
ATOM 1425 C CA . ILE B 1 50 ? -9.547 0.432 5.906 1 97.75 50 ILE B CA 1
ATOM 1426 C C . ILE B 1 50 ? -8.781 1.425 5.035 1 97.75 50 ILE B C 1
ATOM 1428 O O . ILE B 1 50 ? -7.551 1.39 4.977 1 97.75 50 ILE B O 1
ATOM 1432 N N . LEU B 1 51 ? -9.5 2.324 4.363 1 98.31 51 LEU B N 1
ATOM 1433 C CA . LEU B 1 51 ? -8.867 3.352 3.543 1 98.31 51 LEU B CA 1
ATOM 1434 C C . LEU B 1 51 ? -7.938 4.223 4.383 1 98.31 51 LEU B C 1
ATOM 1436 O O . LEU B 1 51 ? -6.836 4.559 3.949 1 98.31 51 LEU B O 1
ATOM 1440 N N . GLU B 1 52 ? -8.367 4.535 5.605 1 97.81 52 GLU B N 1
ATOM 1441 C CA . GLU B 1 52 ? -7.582 5.387 6.484 1 97.81 52 GLU B CA 1
ATOM 1442 C C . GLU B 1 52 ? -6.258 4.723 6.859 1 97.81 52 GLU B C 1
ATOM 1444 O O . GLU B 1 52 ? -5.238 5.398 7.008 1 97.81 52 GLU B O 1
ATOM 1449 N N . LEU B 1 53 ? -6.344 3.428 7.016 1 96.5 53 LEU B N 1
ATOM 1450 C CA . LEU B 1 53 ? -5.117 2.695 7.32 1 96.5 53 LEU B CA 1
ATOM 1451 C C . LEU B 1 53 ? -4.133 2.783 6.156 1 96.5 53 LEU B C 1
ATOM 1453 O O . LEU B 1 53 ? -2.93 2.957 6.371 1 96.5 53 LEU B O 1
ATOM 1457 N N . LEU B 1 54 ? -4.617 2.697 4.945 1 97.62 54 LEU B N 1
ATOM 1458 C CA . LEU B 1 54 ? -3.777 2.805 3.756 1 97.62 54 LEU B CA 1
ATOM 1459 C C . LEU B 1 54 ? -3.264 4.23 3.58 1 97.62 54 LEU B C 1
ATOM 1461 O O . LEU B 1 54 ? -2.109 4.434 3.195 1 97.62 54 LEU B O 1
ATOM 1465 N N . VAL B 1 55 ? -4.094 5.168 3.805 1 98.19 55 VAL B N 1
ATOM 1466 C CA . VAL B 1 55 ? -3.729 6.574 3.705 1 98.19 55 VAL B CA 1
ATOM 1467 C C . VAL B 1 55 ? -2.619 6.891 4.707 1 98.19 55 VAL B C 1
ATOM 1469 O O . VAL B 1 55 ? -1.635 7.551 4.363 1 98.19 55 VAL B O 1
ATOM 1472 N N . LEU B 1 56 ? -2.777 6.367 5.93 1 97 56 LEU B N 1
ATOM 1473 C CA . LEU B 1 56 ? -1.751 6.574 6.945 1 97 56 LEU B CA 1
ATOM 1474 C C . LEU B 1 56 ? -0.42 5.977 6.504 1 97 56 LEU B C 1
ATOM 1476 O O . LEU B 1 56 ? 0.625 6.621 6.617 1 97 56 LEU B O 1
ATOM 1480 N N . GLU B 1 57 ? -0.465 4.793 6.031 1 95.88 57 GLU B N 1
ATOM 1481 C CA . GLU B 1 57 ? 0.75 4.141 5.555 1 95.88 57 GLU B CA 1
ATOM 1482 C C . GLU B 1 57 ? 1.46 4.992 4.508 1 95.88 57 GLU B C 1
ATOM 1484 O O . GLU B 1 57 ? 2.666 5.23 4.605 1 95.88 57 GLU B O 1
ATOM 1489 N N . GLN B 1 58 ? 0.678 5.461 3.502 1 95.81 58 GLN B N 1
ATOM 1490 C CA . GLN B 1 58 ? 1.252 6.262 2.428 1 95.81 58 GLN B CA 1
ATOM 1491 C C . GLN B 1 58 ? 1.735 7.613 2.947 1 95.81 58 GLN B C 1
ATOM 1493 O O . GLN B 1 58 ? 2.785 8.109 2.527 1 95.81 58 GLN B O 1
ATOM 1498 N N . PHE B 1 59 ? 0.996 8.234 3.814 1 96.69 59 PHE B N 1
ATOM 1499 C CA . PHE B 1 59 ? 1.354 9.523 4.406 1 96.69 59 PHE B CA 1
ATOM 1500 C C . PHE B 1 59 ? 2.713 9.438 5.09 1 96.69 59 PHE B C 1
ATOM 1502 O O . PHE B 1 59 ? 3.57 10.305 4.879 1 96.69 59 PHE B O 1
ATOM 1509 N N . LEU B 1 60 ? 2.932 8.406 5.828 1 94.12 60 LEU B N 1
ATOM 1510 C CA . LEU B 1 60 ? 4.184 8.234 6.555 1 94.12 60 LEU B CA 1
ATOM 1511 C C . LEU B 1 60 ? 5.34 7.98 5.594 1 94.12 60 LEU B C 1
ATOM 1513 O O . LEU B 1 60 ? 6.469 8.406 5.848 1 94.12 60 LEU B O 1
ATOM 1517 N N . SER B 1 61 ? 5.012 7.355 4.516 1 91.81 61 SER B N 1
ATOM 1518 C CA . SER B 1 61 ? 6.059 6.957 3.582 1 91.81 61 SER B CA 1
ATOM 1519 C C . SER B 1 61 ? 6.551 8.148 2.768 1 91.81 61 SER B C 1
ATOM 1521 O O . SER B 1 61 ? 7.676 8.141 2.262 1 91.81 61 SER B O 1
ATOM 1523 N N . ILE B 1 62 ? 5.758 9.18 2.6 1 91.88 62 ILE B N 1
ATOM 1524 C CA . ILE B 1 62 ? 6.121 10.273 1.704 1 91.88 62 ILE B CA 1
ATOM 1525 C C . ILE B 1 62 ? 6.777 11.398 2.502 1 91.88 62 ILE B C 1
ATOM 1527 O O . ILE B 1 62 ? 7.227 12.398 1.931 1 91.88 62 ILE B O 1
ATOM 1531 N N . LEU B 1 63 ? 6.816 11.281 3.744 1 91.69 63 LEU B N 1
ATOM 1532 C CA . LEU B 1 63 ? 7.492 12.266 4.586 1 91.69 63 LEU B CA 1
ATOM 1533 C C . LEU B 1 63 ? 9.008 12.133 4.461 1 91.69 63 LEU B C 1
ATOM 1535 O O . LEU B 1 63 ? 9.523 11.023 4.297 1 91.69 63 LEU B O 1
ATOM 1539 N N . PRO B 1 64 ? 9.656 13.25 4.535 1 86.31 64 PRO B N 1
ATOM 1540 C CA . PRO B 1 64 ? 11.109 13.156 4.637 1 86.31 64 PRO B CA 1
ATOM 1541 C C . 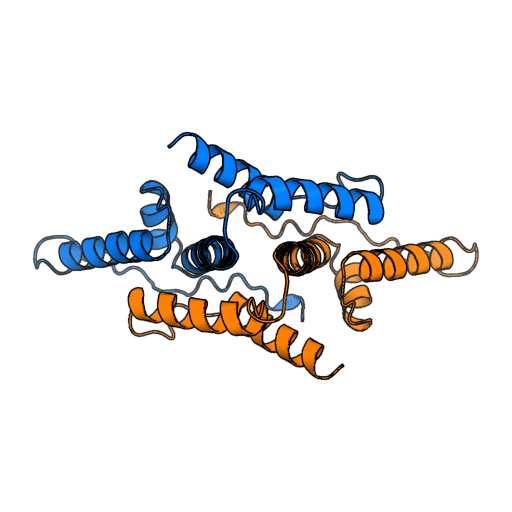PRO B 1 64 ? 11.562 12.211 5.75 1 86.31 64 PRO B C 1
ATOM 1543 O O . PRO B 1 64 ? 10.891 12.102 6.781 1 86.31 64 PRO B O 1
ATOM 1546 N N . GLU B 1 65 ? 12.641 11.578 5.586 1 83.12 65 GLU B N 1
ATOM 1547 C CA . GLU B 1 65 ? 13.102 10.508 6.457 1 83.12 65 GLU B CA 1
ATOM 1548 C C . GLU B 1 65 ? 13.172 10.961 7.91 1 83.12 65 GLU B C 1
ATOM 1550 O O . GLU B 1 65 ? 12.734 10.25 8.812 1 83.12 65 GLU B O 1
ATOM 1555 N N . GLU B 1 66 ? 13.727 12.078 8.07 1 83.06 66 GLU B N 1
ATOM 1556 C CA . GLU B 1 66 ? 13.891 12.578 9.438 1 83.06 66 GLU B CA 1
ATOM 1557 C C . GLU B 1 66 ? 12.531 12.789 10.109 1 83.06 66 GLU B C 1
ATOM 1559 O O . GLU B 1 66 ? 12.367 12.469 11.289 1 83.06 66 GLU B O 1
ATOM 1564 N N . LEU B 1 67 ? 11.594 13.336 9.375 1 88 67 LEU B N 1
ATOM 1565 C CA . LEU B 1 67 ? 10.25 13.547 9.898 1 88 67 LEU B CA 1
ATOM 1566 C C . LEU B 1 67 ? 9.523 12.219 10.086 1 88 67 LEU B C 1
ATOM 1568 O O . LEU B 1 67 ? 8.797 12.031 11.062 1 88 67 LEU B O 1
ATOM 1572 N N . GLN B 1 68 ? 9.758 11.359 9.195 1 89.69 68 GLN B N 1
ATOM 1573 C CA . GLN B 1 68 ? 9.133 10.047 9.242 1 89.69 68 GLN B CA 1
ATOM 1574 C C . GLN B 1 68 ? 9.5 9.305 10.531 1 89.69 68 GLN B C 1
ATOM 1576 O O . GLN B 1 68 ? 8.633 8.75 11.203 1 89.69 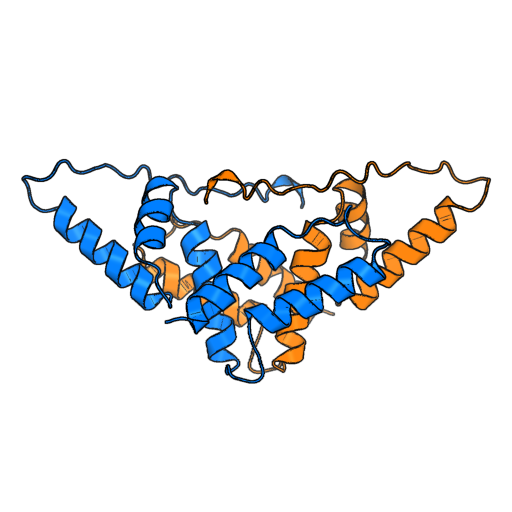68 GLN B O 1
ATOM 1581 N N . ALA B 1 69 ? 10.734 9.273 10.805 1 86.25 69 ALA B N 1
ATOM 1582 C CA . ALA B 1 69 ? 11.211 8.609 12.023 1 86.25 69 ALA B CA 1
ATOM 1583 C C . ALA B 1 69 ? 10.57 9.234 13.266 1 86.25 69 ALA B C 1
ATOM 1585 O O . ALA B 1 69 ? 10.141 8.516 14.172 1 86.25 69 ALA B O 1
ATOM 1586 N N . TRP B 1 70 ? 10.484 10.523 13.273 1 88.31 70 TRP B N 1
ATOM 1587 C CA . TRP B 1 70 ? 9.906 11.242 14.406 1 88.31 70 TRP B CA 1
ATOM 1588 C C . TRP B 1 70 ? 8.43 10.898 14.578 1 88.31 70 TRP B C 1
ATOM 1590 O O . TRP B 1 70 ? 7.984 10.609 15.688 1 88.31 70 TRP B O 1
ATOM 1600 N N . VAL B 1 71 ? 7.734 11.031 13.562 1 93.44 71 VAL B N 1
ATOM 1601 C CA . VAL B 1 71 ? 6.297 10.781 13.641 1 93.44 71 VAL B CA 1
ATOM 1602 C C . VAL B 1 71 ? 6.051 9.32 14.016 1 93.44 71 VAL B C 1
ATOM 1604 O O . VAL B 1 71 ? 5.168 9.023 14.828 1 93.44 71 VAL B O 1
ATOM 1607 N N . ARG B 1 72 ? 6.785 8.398 13.516 1 90.62 72 ARG B N 1
ATOM 1608 C CA . ARG B 1 72 ? 6.609 6.977 13.805 1 90.62 72 ARG B CA 1
ATOM 1609 C C . ARG B 1 72 ? 6.844 6.684 15.281 1 90.62 72 ARG B C 1
ATOM 1611 O O . ARG B 1 72 ? 6.195 5.805 15.852 1 90.62 72 ARG B O 1
ATOM 1618 N N . GLU B 1 73 ? 7.738 7.387 15.82 1 91.25 73 GLU B N 1
ATOM 1619 C CA . GLU B 1 73 ? 8.023 7.211 17.25 1 91.25 73 GLU B CA 1
ATOM 1620 C C . GLU B 1 73 ? 6.797 7.543 18.094 1 91.25 73 GLU B C 1
ATOM 1622 O O . GLU B 1 73 ? 6.656 7.047 19.219 1 91.25 73 GLU B O 1
ATOM 1627 N N . GLN B 1 74 ? 5.91 8.352 17.578 1 91.06 74 GLN B N 1
ATOM 1628 C CA . GLN B 1 74 ? 4.699 8.719 18.312 1 91.06 74 GLN B CA 1
ATOM 1629 C C . GLN B 1 74 ? 3.592 7.691 18.094 1 91.06 74 GLN B C 1
ATOM 1631 O O . GLN B 1 74 ? 2.549 7.746 18.75 1 91.06 74 GLN B O 1
ATOM 1636 N N . HIS B 1 75 ? 3.758 6.762 17.141 1 90 75 HIS B N 1
ATOM 1637 C CA . HIS B 1 75 ? 2.842 5.664 16.859 1 90 75 HIS B CA 1
ATOM 1638 C C . HIS B 1 75 ? 1.434 6.18 16.578 1 90 75 HIS B C 1
ATOM 1640 O O . HIS B 1 75 ? 0.468 5.719 17.188 1 90 75 HIS B O 1
ATOM 1646 N N . PRO B 1 76 ? 1.355 7.027 15.547 1 94.12 76 PRO B N 1
ATOM 1647 C CA . PRO B 1 76 ? 0.004 7.5 15.234 1 94.12 76 PRO B CA 1
ATOM 1648 C C . PRO B 1 76 ? -0.91 6.387 14.727 1 94.12 76 PRO B C 1
ATOM 1650 O O . PRO B 1 76 ? -0.466 5.512 13.977 1 94.12 76 PRO B O 1
ATOM 1653 N N . GLU B 1 77 ? -2.135 6.473 15.117 1 92.62 77 GLU B N 1
ATOM 1654 C CA . GLU B 1 77 ? -3.1 5.457 14.711 1 92.62 77 GLU B CA 1
ATOM 1655 C C . GLU B 1 77 ? -3.953 5.945 13.539 1 92.62 77 GLU B C 1
ATOM 1657 O O . GLU B 1 77 ? -4.77 5.191 13.008 1 92.62 77 GLU B O 1
ATOM 1662 N N . SER B 1 78 ? -3.824 7.137 13.117 1 95 78 SER B N 1
ATOM 1663 C CA . SER B 1 78 ? -4.559 7.723 11.992 1 95 78 SER B CA 1
ATOM 1664 C C . SER B 1 78 ? -3.748 8.82 11.32 1 95 78 SER B C 1
ATOM 1666 O O . SER B 1 78 ? -2.797 9.352 11.906 1 95 78 SER B O 1
ATOM 1668 N N . GLY B 1 79 ? -4.176 9.156 10.156 1 97.5 79 GLY B N 1
ATOM 1669 C CA . GLY B 1 79 ? -3.549 10.273 9.469 1 97.5 79 GLY B CA 1
ATOM 1670 C C . GLY B 1 79 ? -3.697 11.586 10.211 1 97.5 79 GLY B C 1
ATOM 1671 O O . GLY B 1 79 ? -2.76 12.383 10.266 1 97.5 79 GLY B O 1
ATOM 1672 N N . GLU B 1 80 ? -4.836 11.75 10.828 1 97.69 80 GLU B N 1
ATOM 1673 C CA . GLU B 1 80 ? -5.094 12.977 11.578 1 97.69 80 GLU B CA 1
ATOM 1674 C C . GLU B 1 80 ? -4.137 13.117 12.758 1 97.69 80 GLU B C 1
ATOM 1676 O O . GLU B 1 80 ? -3.625 14.203 13.023 1 97.69 80 GLU B O 1
ATOM 1681 N N . GLU B 1 81 ? -3.906 12.031 13.383 1 97.06 81 GLU B N 1
ATOM 1682 C CA . GLU B 1 81 ? -2.973 12.055 14.5 1 97.06 81 GLU B CA 1
ATOM 1683 C C . GLU B 1 81 ? -1.558 12.383 14.031 1 97.06 81 GLU B C 1
ATOM 1685 O O . GLU B 1 81 ? -0.84 13.133 14.695 1 97.06 81 GLU B O 1
ATOM 1690 N N . ALA B 1 82 ? -1.156 11.82 12.898 1 97.06 82 ALA B N 1
ATOM 1691 C CA . ALA B 1 82 ? 0.157 12.117 12.328 1 97.06 82 ALA B CA 1
ATOM 1692 C C . ALA B 1 82 ? 0.286 13.602 11.992 1 97.06 82 ALA B C 1
ATOM 1694 O O . ALA B 1 82 ? 1.318 14.219 12.266 1 97.06 82 ALA B O 1
ATOM 1695 N N . VAL B 1 83 ? -0.774 14.188 11.484 1 96.88 83 VAL B N 1
ATOM 1696 C CA . VAL B 1 83 ? -0.797 15.602 11.125 1 96.88 83 VAL B CA 1
ATOM 1697 C C . VAL B 1 83 ? -0.643 16.453 12.383 1 96.88 83 VAL B C 1
ATOM 1699 O O . VAL B 1 83 ? 0.128 17.422 12.398 1 96.88 83 VAL B O 1
ATOM 1702 N N . ILE B 1 84 ? -1.354 16.047 13.367 1 96.69 84 ILE B N 1
ATOM 1703 C CA . ILE B 1 84 ? -1.304 16.781 14.625 1 96.69 84 ILE B CA 1
ATOM 1704 C C . ILE B 1 84 ? 0.121 16.781 15.18 1 96.69 84 ILE B C 1
ATOM 1706 O O . ILE B 1 84 ? 0.633 17.812 15.617 1 96.69 84 ILE B O 1
ATOM 1710 N N . VAL B 1 85 ? 0.778 15.648 15.125 1 95 85 VAL B N 1
ATOM 1711 C CA . VAL B 1 85 ? 2.154 15.5 15.586 1 95 85 VAL B CA 1
ATOM 1712 C C . VAL B 1 85 ? 3.07 16.422 14.781 1 95 85 VAL B C 1
ATOM 1714 O O . VAL B 1 85 ? 3.912 17.125 15.352 1 95 85 VAL B O 1
ATOM 1717 N N . LEU B 1 86 ? 2.92 16.484 13.523 1 94.25 86 LEU B N 1
ATOM 1718 C CA . LEU B 1 86 ? 3.758 17.266 12.633 1 94.25 86 LEU B CA 1
ATOM 1719 C C . LEU B 1 86 ? 3.525 18.766 12.852 1 94.25 86 LEU B C 1
ATOM 1721 O O . LEU B 1 86 ? 4.477 19.547 12.875 1 94.25 86 LEU B O 1
ATOM 1725 N N . GLU B 1 87 ? 2.275 19.141 12.953 1 93.75 87 GLU B N 1
ATOM 1726 C CA . GLU B 1 87 ? 1.947 20.547 13.18 1 93.75 87 GLU B CA 1
ATOM 1727 C C . GLU B 1 87 ? 2.477 21.016 14.531 1 93.75 87 GLU B C 1
ATOM 1729 O O . GLU B 1 87 ? 2.924 22.156 14.664 1 93.75 87 GLU B O 1
ATOM 1734 N N . ASP B 1 88 ? 2.408 20.156 15.492 1 91.44 88 ASP B N 1
ATOM 1735 C CA . ASP B 1 88 ? 2.982 20.469 16.797 1 91.44 88 ASP B CA 1
ATOM 1736 C C . ASP B 1 88 ? 4.492 20.672 16.703 1 91.44 88 ASP B C 1
ATOM 1738 O O . ASP B 1 88 ? 5.047 21.594 17.297 1 91.44 88 ASP B O 1
ATOM 1742 N N . LEU B 1 89 ? 5.09 19.781 16.016 1 87.38 89 LEU B N 1
ATOM 1743 C CA . LEU B 1 89 ? 6.527 19.875 15.789 1 87.38 89 LEU B CA 1
ATOM 1744 C C . LEU B 1 89 ? 6.883 21.203 15.109 1 87.38 89 LEU B C 1
ATOM 1746 O O . LEU B 1 89 ? 7.852 21.859 15.484 1 87.38 89 LEU B O 1
ATOM 1750 N N . GLU B 1 90 ? 6.176 21.625 14.094 1 84.69 90 GLU B N 1
ATOM 1751 C CA . GLU B 1 90 ? 6.414 22.875 13.367 1 84.69 90 GLU B CA 1
ATOM 1752 C C . GLU B 1 90 ? 6.273 24.078 14.289 1 84.69 90 GLU B C 1
ATOM 1754 O O . GLU B 1 90 ? 7.031 25.047 14.18 1 84.69 90 GLU B O 1
ATOM 1759 N N . ARG B 1 91 ? 5.305 24.062 15.125 1 85.38 91 ARG B N 1
ATOM 1760 C CA . ARG B 1 91 ? 5.086 25.156 16.062 1 85.38 91 ARG B CA 1
ATOM 1761 C C . ARG B 1 91 ? 6.266 25.297 17.016 1 85.38 91 ARG B C 1
ATOM 1763 O O . ARG B 1 91 ? 6.68 26.422 17.344 1 85.38 91 ARG B O 1
ATOM 1770 N N . GLU B 1 92 ? 6.785 24.188 17.422 1 81.88 92 GLU B N 1
ATOM 1771 C CA . GLU B 1 92 ? 7.926 24.203 18.328 1 81.88 92 GLU B CA 1
ATOM 1772 C C . GLU B 1 92 ? 9.172 24.75 17.641 1 81.88 92 GLU B C 1
ATOM 1774 O O . GLU B 1 92 ? 9.992 25.422 18.266 1 81.88 92 GLU B O 1
ATOM 1779 N N . LEU B 1 93 ? 9.336 24.406 16.422 1 76.69 93 LEU B N 1
ATOM 1780 C CA . LEU B 1 93 ? 10.5 24.844 15.648 1 76.69 93 LEU B CA 1
ATOM 1781 C C . LEU B 1 93 ? 10.398 26.328 15.32 1 76.69 93 LEU B C 1
ATOM 1783 O O . LEU B 1 93 ? 11.422 27 15.141 1 76.69 93 LEU B O 1
ATOM 1787 N N . ASP B 1 94 ? 9.312 26.859 15.055 1 74.25 94 ASP B N 1
ATOM 1788 C CA . ASP B 1 94 ? 9.102 28.266 14.734 1 74.25 94 ASP B CA 1
ATOM 1789 C C . ASP B 1 94 ? 9.344 29.156 15.953 1 74.25 94 ASP B C 1
ATOM 1791 O O . ASP B 1 94 ? 9.633 30.344 15.812 1 74.25 94 ASP B O 1
ATOM 1795 N N . GLU B 1 95 ? 9.297 28.625 17.047 1 69.81 95 GLU B N 1
ATOM 1796 C CA . GLU B 1 95 ? 9.586 29.453 18.219 1 69.81 95 GLU B CA 1
ATOM 1797 C C . GLU B 1 95 ? 11.062 29.844 18.266 1 69.81 95 GLU B C 1
ATOM 1799 O O . GLU B 1 95 ? 11.938 29.016 18 1 69.81 95 GLU B O 1
ATOM 1804 N N . PRO B 1 96 ? 11.508 31.234 17.922 1 63.66 96 PRO B N 1
ATOM 1805 C CA . PRO B 1 96 ? 12.82 31.875 17.734 1 63.66 96 PRO B CA 1
ATOM 1806 C C . PRO B 1 96 ? 13.914 31.203 18.562 1 63.66 96 PRO B C 1
ATOM 1808 O O . PRO B 1 96 ? 15.094 31.25 18.188 1 63.66 96 PRO B O 1
ATOM 1811 N N . GLY B 1 97 ? 13.898 30.328 19.453 1 56.97 97 GLY B N 1
ATOM 1812 C CA . GLY B 1 97 ? 14.945 29.734 20.281 1 56.97 97 GLY B CA 1
ATOM 1813 C C . GLY B 1 97 ? 15.344 28.344 19.812 1 56.97 97 GLY B C 1
ATOM 1814 O O . GLY B 1 97 ? 16.406 27.844 20.203 1 56.97 97 GLY B O 1
ATOM 1815 N N . GLU B 1 98 ? 14.492 27.516 19.438 1 54.81 98 GLU B N 1
ATOM 1816 C CA . GLU B 1 98 ? 14.836 26.125 19.188 1 54.81 98 GLU B CA 1
ATOM 1817 C C . GLU 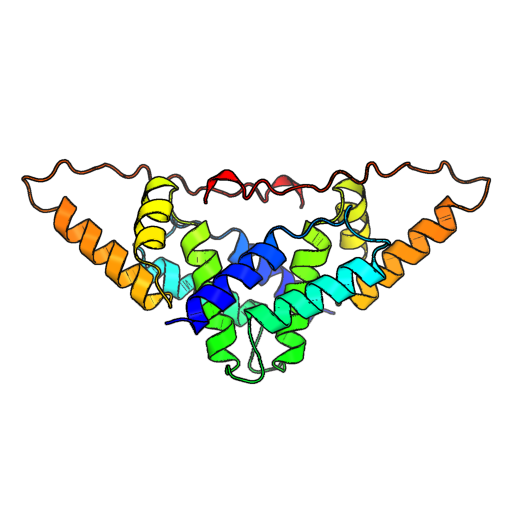B 1 98 ? 15.328 25.938 17.75 1 54.81 98 GLU B C 1
ATOM 1819 O O . GLU B 1 98 ? 14.891 26.641 16.844 1 54.81 98 GLU B O 1
ATOM 1824 N N . GLN B 1 99 ? 16.625 25.578 17.562 1 50.97 99 GLN B N 1
ATOM 1825 C CA . GLN B 1 99 ? 17.312 25.25 16.312 1 50.97 99 GLN B CA 1
ATOM 1826 C C . GLN B 1 99 ? 16.344 24.641 15.297 1 50.97 99 GLN B C 1
ATOM 1828 O O . GLN B 1 99 ? 15.648 23.672 15.594 1 50.97 99 GLN B O 1
ATOM 1833 N N . LYS B 1 100 ? 15.938 25.484 14.414 1 52.34 100 LYS B N 1
ATOM 1834 C CA . LYS B 1 100 ? 15.078 25.078 13.305 1 52.34 100 LYS B CA 1
ATOM 1835 C C . LYS B 1 100 ? 15.648 23.859 12.578 1 52.34 100 LYS B C 1
ATOM 1837 O O . LYS B 1 100 ? 16.766 23.906 12.078 1 52.34 100 LYS B O 1
ATOM 1842 N N . ALA B 1 101 ? 15.578 22.75 12.977 1 49.78 101 ALA B N 1
ATOM 1843 C CA . ALA B 1 101 ? 15.984 21.594 12.172 1 49.78 101 ALA B CA 1
ATOM 1844 C C . ALA B 1 101 ? 15.367 21.656 10.773 1 49.78 101 ALA B C 1
ATOM 1846 O O . ALA B 1 101 ? 14.148 21.734 10.633 1 49.78 101 ALA B O 1
ATOM 1847 N N . SER B 1 102 ? 16.016 22.5 9.891 1 51.66 102 SER B N 1
ATOM 1848 C CA . SER B 1 102 ? 15.578 22.531 8.492 1 51.66 102 SER B CA 1
ATOM 1849 C C . SER B 1 102 ? 15.383 21.125 7.949 1 51.66 102 SER B C 1
ATOM 1851 O O . SER B 1 102 ? 16.328 20.344 7.871 1 51.66 102 SER B O 1
ATOM 1853 N N . PHE B 1 103 ? 14.227 20.562 8.234 1 55.88 103 PHE B N 1
ATOM 1854 C CA . PHE B 1 103 ? 13.945 19.25 7.664 1 55.88 103 PHE B CA 1
ATOM 1855 C C . PHE B 1 103 ? 13.945 19.312 6.145 1 55.88 103 PHE B C 1
ATOM 1857 O O . PHE B 1 103 ? 13.359 20.219 5.551 1 55.88 103 PHE B O 1
ATOM 1864 N N . SER B 1 104 ? 15.141 18.984 5.602 1 52.53 104 SER B N 1
ATOM 1865 C CA . SER B 1 104 ? 15.211 18.875 4.148 1 52.53 104 SER B CA 1
ATOM 1866 C C . SER B 1 104 ? 14.062 18.031 3.598 1 52.53 104 SER B C 1
ATOM 1868 O O . SER B 1 104 ? 13.867 16.891 4.012 1 52.53 104 SER B O 1
ATOM 1870 N N . LEU B 1 105 ? 13 18.609 3.211 1 58.19 105 LEU B N 1
ATOM 1871 C CA . LEU B 1 105 ? 11.773 18.047 2.66 1 58.19 105 LEU B CA 1
ATOM 1872 C C . LEU B 1 105 ? 12.055 17.312 1.349 1 58.19 105 LEU B C 1
ATOM 1874 O O . LEU B 1 105 ? 12 17.922 0.275 1 58.19 105 LEU B O 1
ATOM 1878 N N . LYS B 1 106 ? 13.203 16.484 1.298 1 54.34 106 LYS B N 1
ATOM 1879 C CA . LYS B 1 106 ? 13.305 15.719 0.063 1 54.34 106 LYS B CA 1
ATOM 1880 C C . LYS B 1 106 ? 12.25 14.609 0.024 1 54.34 106 LYS B C 1
ATOM 1882 O O . LYS B 1 106 ? 11.977 13.977 1.043 1 54.34 106 LYS B O 1
ATOM 1887 N N . CYS B 1 107 ? 11.367 14.773 -0.829 1 57.12 107 CYS B N 1
ATOM 1888 C CA . CYS B 1 107 ? 10.406 13.703 -1.087 1 57.12 107 CYS B CA 1
ATOM 1889 C C . CYS B 1 107 ? 11.117 12.359 -1.235 1 57.12 107 CYS B C 1
ATOM 1891 O O . CYS B 1 107 ? 12.047 12.227 -2.033 1 57.12 107 CYS B O 1
ATOM 1893 N N . THR B 1 108 ? 11.195 11.688 -0.173 1 55.66 108 THR B N 1
ATOM 1894 C CA . THR B 1 108 ? 11.727 10.352 -0.41 1 55.66 108 THR B CA 1
ATOM 1895 C C . THR B 1 108 ? 10.914 9.625 -1.469 1 55.66 108 THR B C 1
ATOM 1897 O O . THR B 1 108 ? 9.727 9.352 -1.27 1 55.66 108 THR B O 1
ATOM 1900 N N . LYS B 1 109 ? 11.133 10.188 -2.68 1 48.59 109 LYS B N 1
ATOM 1901 C CA . LYS B 1 109 ? 10.57 9.398 -3.773 1 48.59 109 LYS B CA 1
ATOM 1902 C C . LYS B 1 109 ? 10.906 7.918 -3.615 1 48.59 109 LYS B C 1
ATOM 1904 O O . LYS B 1 109 ? 12.07 7.531 -3.643 1 48.59 109 LYS B O 1
ATOM 1909 N N . HIS B 1 110 ? 10.438 7.426 -2.662 1 44.38 110 HIS B N 1
ATOM 1910 C CA . HIS B 1 110 ? 10.656 6 -2.869 1 44.38 110 HIS B CA 1
ATOM 1911 C C . HIS B 1 110 ? 10.539 5.633 -4.344 1 44.38 110 HIS B C 1
ATOM 1913 O O . HIS B 1 110 ? 9.539 5.949 -4.988 1 44.38 110 HIS B O 1
ATOM 1919 N N . ARG B 1 111 ? 11.648 5.852 -5.047 1 37.5 111 ARG B N 1
ATOM 1920 C CA . ARG B 1 111 ? 11.852 5.523 -6.453 1 37.5 111 ARG B CA 1
ATOM 1921 C C . ARG B 1 111 ? 10.984 4.34 -6.867 1 37.5 111 ARG B C 1
ATOM 1923 O O . ARG B 1 111 ? 11.312 3.188 -6.578 1 37.5 111 ARG B O 1
ATOM 1930 N N . TRP B 1 112 ? 9.836 4.328 -6.602 1 44.44 112 TRP B N 1
ATOM 1931 C CA . TRP B 1 112 ? 9.055 3.4 -7.41 1 44.44 112 TRP B CA 1
ATOM 1932 C C . TRP B 1 112 ? 9.258 3.672 -8.898 1 44.44 112 TRP B C 1
ATOM 1934 O O . TRP B 1 112 ? 8.484 3.203 -9.734 1 44.44 112 TRP B O 1
ATOM 1944 N N . HIS B 1 113 ? 10.047 4.664 -9.266 1 40.03 113 HIS B N 1
ATOM 1945 C CA . HIS B 1 113 ? 10.25 4.891 -10.688 1 40.03 113 HIS B CA 1
ATOM 1946 C C . HIS B 1 113 ? 10.281 3.57 -11.461 1 40.03 113 HIS B C 1
ATOM 1948 O O . HIS B 1 113 ? 9.852 3.51 -12.609 1 40.03 113 HIS B O 1
ATOM 1954 N N . ASN B 1 114 ? 11.359 2.736 -11.141 1 38.25 114 ASN B N 1
ATOM 1955 C CA . ASN B 1 114 ? 11.82 1.923 -12.266 1 38.25 114 ASN B CA 1
ATOM 1956 C C . ASN B 1 114 ? 10.75 0.93 -12.711 1 38.25 114 ASN B C 1
ATOM 1958 O O . ASN B 1 114 ? 11.023 0.032 -13.508 1 38.25 114 ASN B O 1
ATOM 1962 N N . ILE B 1 115 ? 9.828 0.718 -11.859 1 36.88 115 ILE B N 1
ATOM 1963 C CA . ILE B 1 115 ? 9.117 -0.413 -12.453 1 36.88 115 ILE B CA 1
ATOM 1964 C C . ILE B 1 115 ? 8.25 0.071 -13.609 1 36.88 115 ILE B C 1
ATOM 1966 O O . ILE B 1 115 ? 7.715 -0.738 -14.375 1 36.88 115 ILE B O 1
ATOM 1970 N N . PHE B 1 116 ? 7.594 1.212 -13.688 1 34.06 116 PHE B N 1
ATOM 1971 C CA . PHE B 1 116 ? 6.906 1.501 -14.938 1 34.06 116 PHE B CA 1
ATOM 1972 C C . PHE B 1 116 ? 7.84 2.205 -15.914 1 34.06 116 PHE B C 1
ATOM 1974 O O . PHE B 1 116 ? 8.68 3.01 -15.508 1 34.06 116 PHE B O 1
#

Solvent-accessible surface area (backbone atoms only — not comparable to full-atom values): 12886 Å² total; per-residue (Å²): 114,73,62,56,54,52,24,50,52,29,41,48,50,45,73,65,48,53,44,68,82,40,95,40,62,63,54,39,51,51,52,38,47,52,29,45,44,62,32,54,34,65,91,82,35,51,62,68,54,42,50,42,53,53,38,29,55,50,54,50,57,21,33,20,65,73,55,28,53,55,50,55,74,68,58,56,88,39,49,66,51,43,34,51,54,50,53,51,50,50,56,53,35,64,42,94,78,44,79,59,74,76,70,68,67,50,47,45,60,70,74,62,56,81,74,111,114,72,62,56,54,51,25,50,52,30,42,49,50,46,72,67,49,53,44,68,80,40,95,39,61,64,54,39,51,53,52,39,48,52,29,46,43,60,32,56,32,66,91,83,37,52,62,68,53,42,50,42,55,52,39,29,55,50,55,51,57,21,35,20,66,73,57,28,53,55,51,55,74,68,60,55,90,38,50,67,50,44,32,52,54,51,54,51,50,50,56,55,35,64,42,93,79,45,79,59,72,77,71,69,69,49,46,45,61,71,72,62,56,82,73,109